Protein AF-A0A2D4YA51-F1 (afdb_monomer)

pLDDT: mean 89.47, std 11.11, range [39.97, 98.56]

Structure (mmCIF, N/CA/C/O backbone):
data_AF-A0A2D4YA51-F1
#
_entry.id   AF-A0A2D4YA51-F1
#
loop_
_atom_site.group_PDB
_atom_site.id
_atom_site.type_symbol
_atom_site.label_atom_id
_atom_site.label_alt_id
_atom_site.label_comp_id
_atom_site.label_asym_id
_atom_site.label_entity_id
_atom_site.label_seq_id
_atom_site.pdbx_PDB_ins_code
_atom_site.Cartn_x
_at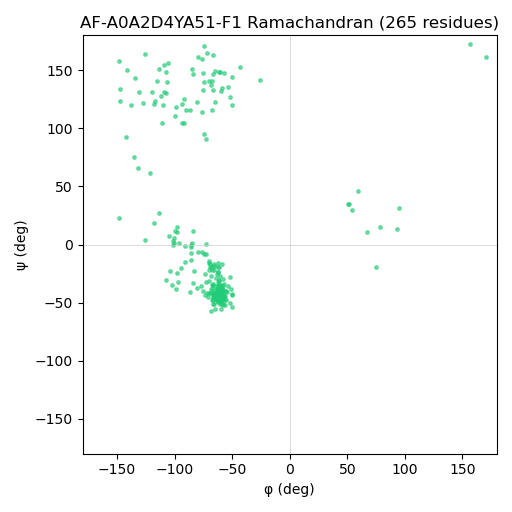om_site.Cartn_y
_atom_site.Cartn_z
_atom_site.occupancy
_atom_site.B_iso_or_equiv
_atom_site.auth_seq_id
_atom_site.auth_comp_id
_atom_site.auth_asym_id
_atom_site.auth_atom_id
_atom_site.pdbx_PDB_model_num
ATOM 1 N N . MET A 1 1 ? 8.569 11.008 25.645 1.00 63.53 1 MET A N 1
ATOM 2 C CA . MET A 1 1 ? 7.457 10.305 26.316 1.00 63.53 1 MET A CA 1
ATOM 3 C C . MET A 1 1 ? 7.995 9.525 27.507 1.00 63.53 1 MET A C 1
ATOM 5 O O . MET A 1 1 ? 8.871 8.679 27.330 1.00 63.53 1 MET A O 1
ATOM 9 N N . THR A 1 2 ? 7.510 9.837 28.703 1.00 83.62 2 THR A N 1
ATOM 10 C CA . THR A 1 2 ? 7.894 9.222 29.979 1.00 83.62 2 THR A CA 1
ATOM 11 C C . THR A 1 2 ? 7.357 7.789 30.103 1.00 83.62 2 THR A C 1
ATOM 13 O O . THR A 1 2 ? 6.469 7.367 29.356 1.00 83.62 2 THR A O 1
ATOM 16 N N . VAL A 1 3 ? 7.889 7.010 31.052 1.00 81.06 3 VAL A N 1
ATOM 17 C CA . VAL A 1 3 ? 7.384 5.655 31.358 1.00 81.06 3 VAL A CA 1
ATOM 18 C C . VAL A 1 3 ? 5.911 5.703 31.776 1.00 81.06 3 VAL A C 1
ATOM 20 O O . VAL A 1 3 ? 5.112 4.884 31.328 1.00 81.06 3 VAL A O 1
ATOM 23 N N . LEU A 1 4 ? 5.534 6.710 32.566 1.00 80.19 4 LEU A N 1
ATOM 24 C CA . LEU A 1 4 ? 4.166 6.897 33.041 1.00 80.19 4 LEU A CA 1
ATOM 25 C C . LEU A 1 4 ? 3.183 7.154 31.887 1.00 80.19 4 LEU A C 1
ATOM 27 O O . LEU A 1 4 ? 2.088 6.598 31.866 1.00 80.19 4 LEU A O 1
ATOM 31 N N . GLU A 1 5 ? 3.578 7.961 30.899 1.00 78.94 5 GLU A N 1
ATOM 32 C CA . GLU A 1 5 ? 2.772 8.224 29.698 1.00 78.94 5 GLU A CA 1
ATOM 33 C C . GLU A 1 5 ? 2.567 6.958 28.859 1.00 78.94 5 GLU A C 1
ATOM 35 O O . GLU A 1 5 ? 1.446 6.679 28.433 1.00 78.94 5 GLU A O 1
ATOM 40 N N . LYS A 1 6 ? 3.618 6.142 28.688 1.00 77.62 6 LYS A N 1
ATOM 41 C CA . LYS A 1 6 ? 3.520 4.845 27.997 1.00 77.62 6 LYS A CA 1
ATOM 42 C C . LYS A 1 6 ? 2.531 3.910 28.691 1.00 77.62 6 LYS A C 1
ATOM 44 O O . LYS A 1 6 ? 1.694 3.309 28.022 1.00 77.62 6 LYS A O 1
ATOM 49 N N . ILE A 1 7 ? 2.598 3.817 30.021 1.00 83.94 7 ILE A N 1
ATOM 50 C CA . ILE A 1 7 ? 1.678 2.989 30.813 1.00 83.94 7 ILE A CA 1
ATOM 51 C C . ILE A 1 7 ? 0.239 3.488 30.655 1.00 83.94 7 ILE A C 1
ATOM 53 O O . ILE A 1 7 ? -0.652 2.685 30.388 1.00 83.94 7 ILE A O 1
ATOM 57 N N . LYS A 1 8 ? 0.003 4.804 30.743 1.00 83.31 8 LYS A N 1
ATOM 58 C CA . LYS A 1 8 ? -1.336 5.390 30.557 1.00 83.31 8 LYS A CA 1
ATOM 59 C C . LYS A 1 8 ? -1.936 5.048 29.191 1.00 83.31 8 LYS A C 1
ATOM 61 O O . LYS A 1 8 ? -3.109 4.687 29.128 1.00 83.31 8 LYS A O 1
ATOM 66 N N . ILE A 1 9 ? -1.143 5.124 28.120 1.00 80.38 9 ILE A N 1
ATOM 67 C CA . ILE A 1 9 ? -1.584 4.768 26.762 1.00 80.38 9 ILE A CA 1
ATOM 68 C C . ILE A 1 9 ? -1.956 3.284 26.684 1.00 80.38 9 ILE A C 1
ATOM 70 O O . ILE A 1 9 ? -3.052 2.959 26.232 1.00 80.38 9 ILE A O 1
ATOM 74 N N . ILE A 1 10 ? -1.095 2.393 27.187 1.00 82.81 10 ILE A N 1
ATOM 75 C CA . ILE A 1 10 ? -1.360 0.945 27.193 1.00 82.81 10 ILE A CA 1
ATOM 76 C C . ILE A 1 10 ? -2.652 0.637 27.959 1.00 82.81 10 ILE A C 1
ATOM 78 O O . ILE A 1 10 ? -3.514 -0.074 27.448 1.00 82.81 10 ILE A O 1
ATOM 82 N N . VAL A 1 11 ? -2.828 1.209 29.154 1.00 83.88 11 VAL A N 1
ATOM 83 C CA . VAL A 1 11 ? -4.035 1.008 29.973 1.00 83.88 11 VAL A CA 1
ATOM 84 C C . VAL A 1 11 ? -5.288 1.527 29.260 1.00 83.88 11 VAL A C 1
ATOM 86 O O . VAL A 1 11 ? -6.308 0.837 29.249 1.00 83.88 11 VAL A O 1
ATOM 89 N N . LYS A 1 12 ? -5.224 2.707 28.624 1.00 83.00 12 LYS A N 1
ATOM 90 C CA . LYS A 1 12 ? -6.339 3.264 27.837 1.00 83.00 12 LYS A CA 1
ATOM 91 C C . LYS A 1 12 ? -6.760 2.304 26.722 1.00 83.00 12 LYS A C 1
ATOM 93 O O . LYS A 1 12 ? -7.950 2.032 26.577 1.00 83.00 12 LYS A O 1
ATOM 98 N N . THR A 1 13 ? -5.801 1.767 25.976 1.00 81.12 13 THR A N 1
ATOM 99 C CA . THR A 1 13 ? -6.067 0.865 24.847 1.00 81.12 13 THR A CA 1
ATOM 100 C C . THR A 1 13 ? -6.598 -0.486 25.300 1.00 81.12 13 THR A C 1
ATOM 102 O O . THR A 1 13 ? -7.583 -0.967 24.747 1.00 81.12 13 THR A O 1
ATOM 105 N N . LEU A 1 14 ? -6.044 -1.061 26.372 1.00 83.19 14 LEU A N 1
ATOM 106 C CA . LEU A 1 14 ? -6.586 -2.288 26.966 1.00 83.19 14 LEU A CA 1
ATOM 107 C C . LEU A 1 14 ? -8.034 -2.098 27.449 1.00 83.19 14 LEU A C 1
ATOM 109 O O . LEU A 1 14 ? -8.867 -2.980 27.247 1.00 83.19 14 LEU A O 1
ATOM 113 N N . LYS A 1 15 ? -8.369 -0.929 28.013 1.00 81.81 15 LYS A N 1
ATOM 114 C CA . LYS A 1 15 ? -9.746 -0.585 28.402 1.00 81.81 15 LYS A CA 1
ATOM 115 C C . LYS A 1 15 ? -10.675 -0.428 27.189 1.00 81.81 15 LYS A C 1
ATOM 117 O O . LYS A 1 15 ? -11.806 -0.910 27.223 1.00 81.81 15 LYS A O 1
ATOM 122 N N . ALA A 1 16 ? -10.217 0.224 26.118 1.00 79.94 16 ALA A N 1
ATOM 123 C CA . ALA A 1 16 ? -10.983 0.351 24.874 1.00 79.94 16 ALA A CA 1
ATOM 124 C C . ALA A 1 16 ? -11.272 -1.026 24.254 1.00 79.94 16 ALA A C 1
ATOM 126 O O . ALA A 1 16 ? -12.401 -1.304 23.851 1.00 79.94 16 ALA A O 1
ATOM 127 N N . ARG A 1 17 ? -10.281 -1.924 24.282 1.00 78.56 17 ARG A N 1
ATOM 128 C CA . ARG A 1 17 ? -10.422 -3.311 23.834 1.00 78.56 17 ARG A CA 1
ATOM 129 C C . ARG A 1 17 ? -11.446 -4.082 24.661 1.00 78.56 17 ARG A C 1
ATOM 131 O O . ARG A 1 17 ? -12.323 -4.713 24.091 1.00 78.56 17 ARG A O 1
ATOM 138 N N . ALA A 1 18 ? -11.382 -3.983 25.989 1.00 76.56 18 ALA A N 1
ATOM 139 C CA . ALA A 1 18 ? -12.337 -4.643 26.883 1.00 76.56 18 ALA A CA 1
ATOM 140 C C . ALA A 1 18 ? -13.788 -4.157 26.699 1.00 76.56 18 ALA A C 1
ATOM 142 O O . ALA A 1 18 ? -14.721 -4.838 27.108 1.00 76.56 18 ALA A O 1
ATOM 143 N N . THR A 1 19 ? -13.981 -2.983 26.093 1.00 78.12 19 THR A N 1
ATOM 144 C CA . THR A 1 19 ? -15.301 -2.395 25.830 1.00 78.12 19 THR A CA 1
ATOM 145 C C . THR A 1 19 ? -15.727 -2.497 24.362 1.00 78.12 19 THR A C 1
ATOM 147 O O . THR A 1 19 ? -16.749 -1.917 24.007 1.00 78.12 19 THR A O 1
ATOM 150 N N . ASN A 1 20 ? -14.973 -3.220 23.517 1.00 72.50 20 ASN A N 1
ATOM 151 C CA . ASN A 1 20 ? -15.187 -3.340 22.066 1.00 72.50 20 ASN A CA 1
ATOM 152 C C . ASN A 1 20 ? -15.335 -1.984 21.346 1.00 72.50 20 ASN A C 1
ATOM 154 O O . ASN A 1 20 ? -16.092 -1.855 20.391 1.00 72.50 20 ASN A O 1
ATOM 158 N N . LYS A 1 21 ? -14.611 -0.955 21.808 1.00 74.12 21 LYS A N 1
ATOM 159 C CA . LYS A 1 21 ? -14.662 0.409 21.245 1.00 74.12 21 LYS A CA 1
ATOM 160 C C . LYS A 1 21 ? -13.515 0.731 20.287 1.00 74.12 21 LYS A C 1
ATOM 162 O O . LYS A 1 21 ? -13.291 1.898 19.987 1.00 74.12 21 LYS A O 1
ATOM 167 N N . ILE A 1 22 ? -12.746 -0.268 19.866 1.00 76.69 22 ILE A N 1
ATOM 168 C CA . ILE A 1 22 ? -11.622 -0.054 18.954 1.00 76.69 22 ILE A CA 1
ATOM 169 C C . ILE A 1 22 ? -12.139 -0.190 17.528 1.00 76.69 22 ILE A C 1
ATOM 171 O O . ILE A 1 22 ? -12.572 -1.269 17.134 1.00 76.69 22 ILE A O 1
ATOM 175 N N . GLU A 1 23 ? -12.090 0.904 16.772 1.00 84.50 23 GLU A N 1
ATOM 176 C CA . GLU A 1 23 ? -12.356 0.866 15.335 1.00 84.50 23 GLU A CA 1
ATOM 177 C C . GLU A 1 23 ? -11.333 -0.025 14.623 1.00 84.50 23 GLU A C 1
ATOM 179 O O . GLU A 1 23 ? -10.179 -0.135 15.040 1.00 84.50 23 GLU A O 1
ATOM 184 N N . ALA A 1 24 ? -11.745 -0.678 13.542 1.00 89.06 24 ALA A N 1
ATOM 185 C CA . ALA A 1 24 ? -10.832 -1.503 12.769 1.00 89.06 24 ALA A CA 1
ATOM 186 C C . ALA A 1 24 ? -9.812 -0.631 12.009 1.00 89.06 24 ALA A C 1
ATOM 188 O O . ALA A 1 24 ? -10.182 0.421 11.482 1.00 89.06 24 ALA A O 1
ATOM 189 N N . PRO A 1 25 ? -8.533 -1.048 11.914 1.00 94.00 25 PRO A N 1
ATOM 190 C CA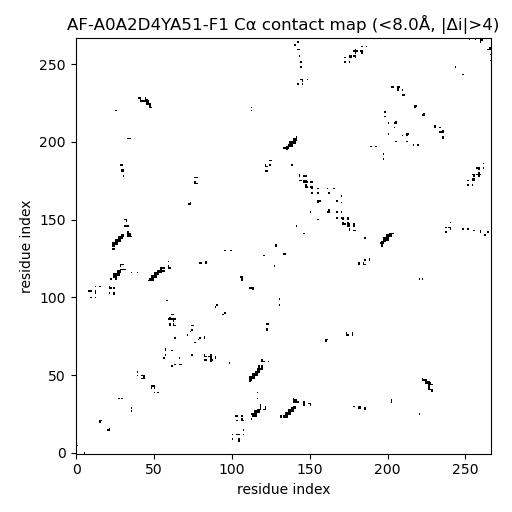 . PRO A 1 25 ? -7.557 -0.320 11.116 1.00 94.00 25 PRO A CA 1
ATOM 191 C C . PRO A 1 25 ? -7.921 -0.369 9.631 1.00 94.00 25 PRO A C 1
ATOM 193 O O . PRO A 1 25 ? -8.449 -1.365 9.129 1.00 94.00 25 PRO A O 1
ATOM 196 N N . ILE A 1 26 ? -7.559 0.693 8.919 1.00 97.31 26 ILE A N 1
ATOM 197 C CA . ILE A 1 26 ? -7.634 0.741 7.462 1.00 97.31 26 ILE A CA 1
ATOM 198 C C . ILE A 1 26 ? -6.214 0.709 6.906 1.00 97.31 26 ILE A C 1
ATOM 200 O O . ILE A 1 26 ? -5.350 1.470 7.345 1.00 97.31 26 ILE A O 1
ATOM 204 N N . PHE A 1 27 ? -5.965 -0.154 5.928 1.00 97.19 27 PHE A N 1
ATOM 205 C CA . PHE A 1 27 ? -4.669 -0.266 5.271 1.00 97.19 27 PHE A CA 1
ATOM 206 C C . PHE A 1 27 ? -4.758 0.212 3.824 1.00 97.19 27 PHE A C 1
ATOM 208 O O . PHE A 1 27 ? -5.593 -0.272 3.061 1.00 97.19 27 PHE A O 1
ATOM 215 N N . ILE A 1 28 ? -3.872 1.127 3.426 1.00 96.69 28 ILE A N 1
ATOM 216 C CA . ILE A 1 28 ? -3.624 1.397 2.005 1.00 96.69 28 ILE A CA 1
ATOM 217 C C . ILE A 1 28 ? -2.553 0.412 1.538 1.00 96.69 28 ILE A C 1
ATOM 219 O O . ILE A 1 28 ? -1.413 0.453 2.012 1.00 96.69 28 ILE A O 1
ATOM 223 N N . ILE A 1 29 ? -2.939 -0.460 0.610 1.00 95.81 29 ILE A N 1
ATOM 224 C CA . ILE A 1 29 ? -2.100 -1.497 0.009 1.00 95.81 29 ILE A CA 1
ATOM 225 C C . ILE A 1 29 ? -1.874 -1.196 -1.471 1.00 95.81 29 ILE A C 1
ATOM 227 O O . ILE A 1 29 ? -2.702 -0.576 -2.137 1.00 95.81 29 ILE A O 1
ATOM 231 N N . GLY A 1 30 ? -0.734 -1.634 -1.987 1.00 92.31 30 GLY A N 1
ATOM 232 C CA . GLY A 1 30 ? -0.303 -1.354 -3.348 1.00 92.31 30 GLY A CA 1
ATOM 233 C C . GLY A 1 30 ? 1.208 -1.470 -3.455 1.00 92.31 30 GLY A C 1
ATOM 234 O O . GLY A 1 30 ? 1.915 -1.621 -2.457 1.00 92.31 30 GLY A O 1
ATOM 235 N N . THR A 1 31 ? 1.725 -1.383 -4.674 1.00 89.12 31 THR A N 1
ATOM 236 C CA . THR A 1 31 ? 3.171 -1.451 -4.893 1.00 89.12 31 THR A CA 1
ATOM 237 C C . THR A 1 31 ? 3.851 -0.139 -4.510 1.00 89.12 31 THR A C 1
ATOM 239 O O . THR A 1 31 ? 3.245 0.937 -4.535 1.00 89.12 31 THR A O 1
ATOM 242 N N . GLY A 1 32 ? 5.162 -0.185 -4.268 1.00 84.94 32 GLY A N 1
ATOM 243 C CA . GLY A 1 32 ? 5.979 1.023 -4.345 1.00 84.94 32 GLY A CA 1
ATOM 244 C C . GLY A 1 32 ? 5.726 1.761 -5.670 1.00 84.94 32 GLY A C 1
ATOM 245 O O . GLY A 1 32 ? 5.498 1.142 -6.710 1.00 84.94 32 GLY A O 1
ATOM 246 N N . ARG A 1 33 ? 5.751 3.098 -5.633 1.00 88.88 33 ARG A N 1
ATOM 247 C CA . ARG A 1 33 ? 5.600 3.987 -6.806 1.00 88.88 33 ARG A CA 1
ATOM 248 C C . ARG A 1 33 ? 4.219 3.992 -7.499 1.00 88.88 33 ARG A C 1
ATOM 250 O O . ARG A 1 33 ? 4.088 4.640 -8.539 1.00 88.88 33 ARG A O 1
ATOM 257 N N . CYS A 1 34 ? 3.181 3.386 -6.919 1.00 91.31 34 CYS A N 1
ATOM 258 C CA . CYS A 1 34 ? 1.813 3.405 -7.467 1.00 91.31 34 CYS A CA 1
ATOM 259 C C . CYS A 1 34 ? 1.076 4.757 -7.340 1.00 91.31 34 CYS A C 1
ATOM 261 O O . CYS A 1 34 ? -0.060 4.869 -7.774 1.00 91.31 34 CYS A O 1
ATOM 263 N N . GLY A 1 35 ? 1.704 5.796 -6.777 1.00 89.50 35 GLY A N 1
ATOM 264 C CA . GLY A 1 35 ? 1.052 7.092 -6.532 1.00 89.50 35 GLY A CA 1
ATOM 265 C C . GLY A 1 35 ? 0.445 7.233 -5.135 1.00 89.50 35 GLY A C 1
ATOM 266 O O . GLY A 1 35 ? -0.283 8.186 -4.881 1.00 89.50 35 GLY A O 1
ATOM 267 N N . SER A 1 36 ? 0.785 6.327 -4.215 1.00 90.00 36 SER A N 1
ATOM 268 C CA . SER A 1 36 ? 0.334 6.360 -2.819 1.00 90.00 36 SER A CA 1
ATOM 269 C C . SER A 1 36 ? 0.618 7.672 -2.102 1.00 90.00 36 SER A C 1
ATOM 271 O O . SER A 1 36 ? -0.194 8.091 -1.292 1.00 90.00 36 SER A O 1
ATOM 273 N N . ASP A 1 37 ? 1.745 8.320 -2.401 1.00 91.50 37 ASP A N 1
ATOM 274 C CA . ASP A 1 37 ? 2.139 9.561 -1.725 1.00 91.50 37 ASP A CA 1
ATOM 275 C C . ASP A 1 37 ? 1.143 10.682 -2.046 1.00 91.50 37 ASP A C 1
ATOM 277 O O . ASP A 1 37 ? 0.678 11.357 -1.142 1.00 91.50 37 ASP A O 1
ATOM 281 N N . LEU A 1 38 ? 0.707 10.785 -3.309 1.00 94.38 38 LEU A N 1
ATOM 282 C CA . LEU A 1 38 ? -0.322 11.741 -3.720 1.00 94.38 38 LEU A CA 1
ATOM 283 C C . LEU A 1 38 ? -1.654 11.484 -3.002 1.00 94.38 38 LEU A C 1
ATOM 285 O O . LEU A 1 38 ? -2.293 12.417 -2.527 1.00 94.38 38 LEU A O 1
ATOM 289 N N . MET A 1 39 ? -2.086 10.222 -2.931 1.00 94.38 39 MET A N 1
ATOM 290 C CA . MET A 1 39 ? -3.324 9.863 -2.236 1.00 94.38 39 MET A CA 1
ATOM 291 C C . MET A 1 39 ? -3.242 10.192 -0.741 1.00 94.38 39 MET A C 1
ATOM 293 O O . MET A 1 39 ? -4.191 10.736 -0.180 1.00 94.38 39 MET A O 1
ATOM 297 N N . VAL A 1 40 ? -2.108 9.884 -0.108 1.00 93.62 40 VAL A N 1
ATOM 298 C CA . VAL A 1 40 ? -1.846 10.222 1.294 1.00 93.62 40 VAL A CA 1
ATOM 299 C C . VAL A 1 40 ? -1.867 11.736 1.491 1.00 93.62 40 VAL A C 1
ATOM 301 O O . VAL A 1 40 ? -2.580 12.191 2.378 1.00 93.62 40 VAL A O 1
ATOM 304 N N . ASP A 1 41 ? -1.190 12.513 0.642 1.00 95.19 41 ASP A N 1
ATOM 305 C CA . ASP A 1 41 ? -1.175 13.979 0.720 1.00 95.19 41 ASP A CA 1
ATOM 306 C C . ASP A 1 41 ? -2.592 14.566 0.627 1.00 95.19 41 ASP A C 1
ATOM 308 O O . ASP A 1 41 ? -2.929 15.494 1.359 1.00 95.19 41 ASP A O 1
ATOM 312 N N . VAL A 1 42 ? -3.456 14.008 -0.231 1.00 96.88 42 VAL A N 1
ATOM 313 C CA . VAL A 1 42 ? -4.863 14.426 -0.335 1.00 96.88 42 VAL A CA 1
ATOM 314 C C . VAL A 1 42 ? -5.635 14.083 0.940 1.00 96.88 42 VAL A C 1
ATOM 316 O O . VAL A 1 42 ? -6.306 14.950 1.505 1.00 96.88 42 VAL A O 1
ATOM 319 N N . LEU A 1 43 ? -5.557 12.835 1.407 1.00 96.75 43 LEU A N 1
ATOM 320 C CA . LEU A 1 43 ? -6.325 12.359 2.560 1.00 96.75 43 LEU A CA 1
ATOM 321 C C . LEU A 1 43 ? -5.849 12.966 3.892 1.00 96.75 43 LEU A C 1
ATOM 323 O O . LEU A 1 43 ? -6.673 13.191 4.774 1.00 96.75 43 LEU A O 1
ATOM 327 N N . GLU A 1 44 ? -4.559 13.286 4.040 1.00 95.69 44 GLU A N 1
ATOM 328 C CA . GLU A 1 44 ? -3.999 13.943 5.235 1.00 95.69 44 GLU A CA 1
ATOM 329 C C . GLU A 1 44 ? -4.593 15.340 5.472 1.00 95.69 44 GLU A C 1
ATOM 331 O O . GLU A 1 44 ? -4.626 15.811 6.609 1.00 95.69 44 GLU A O 1
ATOM 336 N N . THR A 1 45 ? -5.116 15.996 4.430 1.00 97.06 45 THR A N 1
ATOM 337 C CA . THR A 1 45 ? -5.812 17.286 4.580 1.00 97.06 45 THR A CA 1
ATOM 338 C C . THR A 1 45 ? -7.216 17.163 5.181 1.00 97.06 45 THR A C 1
ATOM 340 O O . THR A 1 45 ? -7.841 18.176 5.500 1.00 97.06 45 THR A O 1
ATOM 343 N N . ASN A 1 46 ? -7.732 15.941 5.346 1.00 97.38 46 ASN A N 1
ATOM 344 C CA . ASN A 1 46 ? -9.028 15.700 5.960 1.00 97.38 46 ASN A CA 1
ATOM 345 C C . ASN A 1 46 ? -8.933 15.753 7.497 1.00 97.38 46 ASN A C 1
ATOM 347 O O . ASN A 1 46 ? -8.211 14.954 8.100 1.00 97.38 46 ASN A O 1
ATOM 351 N N . PRO A 1 47 ? -9.701 16.616 8.187 1.00 96.38 47 PRO A N 1
ATOM 352 C CA . PRO A 1 47 ? -9.616 16.725 9.641 1.00 96.38 47 PRO A CA 1
ATOM 353 C C . PRO A 1 47 ? -10.078 15.459 10.384 1.00 96.38 47 PRO A C 1
ATOM 355 O O . PRO A 1 47 ? -9.656 15.267 11.527 1.00 96.38 47 PRO A O 1
ATOM 358 N N . GLY A 1 48 ? -10.890 14.599 9.758 1.00 95.69 48 GLY A N 1
ATOM 359 C CA . GLY A 1 48 ? -11.392 13.337 10.315 1.00 95.69 48 GLY A CA 1
ATOM 360 C C . GLY A 1 48 ? -10.465 12.131 10.131 1.00 95.69 48 GLY A C 1
ATOM 361 O O . GLY A 1 48 ? -10.789 11.050 10.619 1.00 95.69 48 GLY A O 1
ATOM 362 N N . ILE A 1 49 ? -9.318 12.299 9.461 1.00 95.88 49 ILE A N 1
ATOM 363 C CA . ILE A 1 49 ? -8.382 11.212 9.156 1.00 95.88 49 ILE A CA 1
ATOM 364 C C . ILE A 1 49 ? -7.044 11.440 9.871 1.00 95.88 49 ILE A C 1
ATOM 366 O O . ILE A 1 49 ? -6.537 12.559 9.978 1.00 95.88 49 ILE A O 1
ATOM 370 N N . GLN A 1 50 ? -6.462 10.354 10.372 1.00 94.88 50 GLN A N 1
ATOM 371 C CA . GLN A 1 50 ? -5.059 10.272 10.763 1.00 94.88 50 GLN A CA 1
ATOM 372 C C . GLN A 1 50 ? -4.378 9.220 9.891 1.00 94.88 50 GLN A C 1
ATOM 374 O O . GLN A 1 50 ? -4.740 8.046 9.952 1.00 94.88 50 GLN A O 1
ATOM 379 N N . ILE A 1 51 ? -3.349 9.619 9.144 1.00 94.25 51 ILE A N 1
ATOM 380 C CA . ILE A 1 51 ? -2.547 8.688 8.346 1.00 94.25 51 ILE A CA 1
ATOM 381 C C . ILE A 1 51 ? -1.177 8.499 8.990 1.00 94.25 51 ILE A C 1
ATOM 383 O O . ILE A 1 51 ? -0.495 9.465 9.323 1.00 94.25 51 ILE A O 1
ATOM 387 N N . ASP A 1 52 ? -0.763 7.246 9.168 1.00 91.38 52 ASP A N 1
ATOM 388 C CA . ASP A 1 52 ? 0.643 6.915 9.384 1.00 91.38 52 ASP A CA 1
ATOM 389 C C . ASP A 1 52 ? 1.257 6.583 8.021 1.00 91.38 52 ASP A C 1
ATOM 391 O O . ASP A 1 52 ? 0.966 5.549 7.417 1.00 91.38 52 ASP A O 1
ATOM 395 N N . LYS A 1 53 ? 2.045 7.530 7.504 1.00 82.88 53 LYS A N 1
ATOM 396 C CA . LYS A 1 53 ? 2.710 7.426 6.199 1.00 82.88 53 LYS A CA 1
ATOM 397 C C . LYS A 1 53 ? 4.106 6.821 6.259 1.00 82.88 53 LYS A C 1
ATOM 399 O O . LYS A 1 53 ? 4.760 6.690 5.226 1.00 82.88 53 LYS A O 1
ATOM 404 N N . ASN A 1 54 ? 4.583 6.483 7.456 1.00 81.81 54 ASN A N 1
ATOM 405 C CA . ASN A 1 54 ? 5.842 5.767 7.574 1.00 81.81 54 ASN A CA 1
ATOM 406 C C . ASN A 1 54 ? 5.644 4.368 6.989 1.00 81.81 54 ASN A C 1
ATOM 408 O O . ASN A 1 54 ? 4.616 3.736 7.212 1.00 81.81 54 ASN A O 1
ATOM 412 N N . GLU A 1 55 ? 6.637 3.853 6.271 1.00 77.69 55 GLU A N 1
ATOM 413 C CA . GLU A 1 55 ? 6.513 2.522 5.666 1.00 77.69 55 GLU A CA 1
ATOM 414 C C . GLU A 1 55 ? 6.525 1.404 6.723 1.00 77.69 55 GLU A C 1
ATOM 416 O O . GLU A 1 55 ? 6.112 0.289 6.426 1.00 77.69 55 GLU A O 1
ATOM 421 N N . GLN A 1 56 ? 6.929 1.703 7.967 1.00 85.75 56 GLN A N 1
ATOM 422 C CA . GLN A 1 56 ? 6.895 0.801 9.129 1.00 85.75 56 GLN A CA 1
ATOM 423 C C . GLN A 1 56 ? 7.529 -0.580 8.860 1.00 85.75 56 GLN A C 1
ATOM 425 O O . GLN A 1 56 ? 7.071 -1.603 9.376 1.00 85.75 56 GLN A O 1
ATOM 430 N N . TYR A 1 57 ? 8.592 -0.641 8.049 1.00 83.44 57 TYR A N 1
ATOM 431 C CA . TYR A 1 57 ? 9.299 -1.899 7.776 1.00 83.44 57 TYR A CA 1
ATOM 432 C C . TYR A 1 57 ? 9.806 -2.571 9.054 1.00 83.44 57 TYR A C 1
ATOM 434 O O . TYR A 1 57 ? 9.768 -3.789 9.157 1.00 83.44 57 TYR A O 1
ATOM 442 N N . ASP A 1 58 ? 10.216 -1.800 10.061 1.00 82.19 58 ASP A N 1
ATOM 443 C CA . ASP A 1 58 ? 10.676 -2.318 11.351 1.00 82.19 58 ASP A CA 1
ATOM 444 C C . ASP A 1 58 ? 9.557 -2.978 12.178 1.00 82.19 58 ASP A C 1
ATOM 446 O O . ASP A 1 58 ? 9.835 -3.805 13.052 1.00 82.19 58 ASP A O 1
ATOM 450 N N . TRP A 1 59 ? 8.291 -2.641 11.908 1.00 89.50 59 TRP A N 1
ATOM 451 C CA . TRP A 1 59 ? 7.130 -3.256 12.559 1.00 89.50 59 TRP A CA 1
ATOM 452 C C . TRP A 1 59 ? 6.699 -4.556 11.898 1.00 89.50 59 TRP A C 1
ATOM 454 O O . TRP A 1 59 ? 6.151 -5.425 12.570 1.00 89.50 59 TRP A O 1
ATOM 464 N N . PHE A 1 60 ? 6.868 -4.663 10.582 1.00 90.50 60 PHE A N 1
ATOM 465 C CA . PHE A 1 60 ? 6.312 -5.778 9.821 1.00 90.50 60 PHE A CA 1
ATOM 466 C C . PHE A 1 60 ? 7.369 -6.769 9.355 1.00 90.50 60 PHE A C 1
ATOM 468 O O . PHE A 1 60 ? 7.093 -7.965 9.279 1.00 90.50 60 PHE A O 1
ATOM 475 N N . LEU A 1 61 ? 8.589 -6.298 9.108 1.00 88.31 61 LEU A N 1
ATOM 476 C CA . LEU A 1 61 ? 9.683 -7.083 8.558 1.00 88.31 61 LEU A CA 1
ATOM 477 C C . LEU A 1 61 ? 10.913 -7.102 9.488 1.00 88.31 61 LEU A C 1
ATOM 479 O O . LEU A 1 61 ? 11.992 -6.662 9.093 1.00 88.31 61 LEU A O 1
ATOM 483 N N . PRO A 1 62 ? 10.808 -7.630 10.727 1.00 86.44 62 PRO A N 1
ATOM 484 C CA . PRO A 1 62 ? 11.934 -7.702 11.665 1.00 86.44 62 PRO A CA 1
ATOM 485 C C . PRO A 1 62 ? 13.108 -8.573 11.183 1.00 86.44 62 PRO A C 1
ATOM 487 O O . PRO A 1 62 ? 14.202 -8.454 11.728 1.00 86.44 62 PRO A O 1
ATOM 490 N N . ALA A 1 63 ? 12.919 -9.425 10.166 1.00 83.69 63 ALA A N 1
ATOM 491 C CA . ALA A 1 63 ? 14.020 -10.171 9.553 1.00 83.69 63 ALA A CA 1
ATOM 492 C C . ALA A 1 63 ? 14.897 -9.323 8.618 1.00 83.69 63 ALA A C 1
ATOM 494 O O . ALA A 1 63 ? 15.927 -9.810 8.150 1.00 83.69 63 ALA A O 1
ATOM 495 N N . LEU A 1 64 ? 14.521 -8.068 8.352 1.00 74.44 64 LEU A N 1
ATOM 496 C CA . LEU A 1 64 ? 15.398 -7.129 7.666 1.00 74.44 64 LEU A CA 1
ATOM 497 C C . LEU A 1 64 ? 16.593 -6.790 8.559 1.00 74.44 64 LEU A C 1
ATOM 499 O O . LEU A 1 64 ? 16.456 -6.208 9.637 1.00 74.44 64 LEU A O 1
ATOM 503 N N . PHE A 1 65 ? 17.784 -7.171 8.099 1.00 58.09 65 PHE A N 1
ATOM 504 C CA . PHE A 1 65 ? 19.039 -6.807 8.747 1.00 58.09 65 PHE A CA 1
ATOM 505 C C . PHE A 1 65 ? 19.191 -5.278 8.796 1.00 58.09 65 PHE A C 1
ATOM 507 O O . PHE A 1 65 ? 19.040 -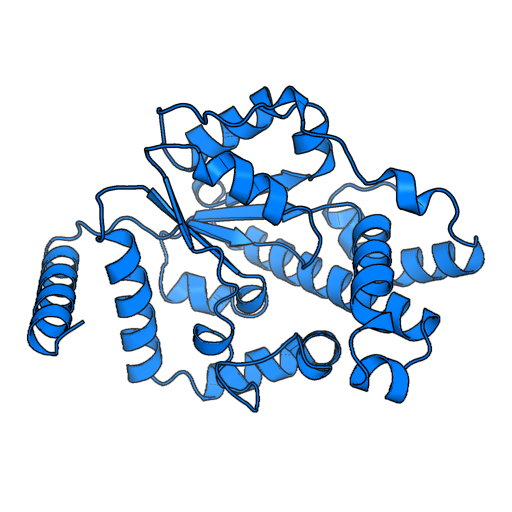4.607 7.781 1.00 58.09 65 PHE A O 1
ATOM 514 N N . GLY A 1 66 ? 19.544 -4.731 9.967 1.00 53.94 66 GLY A N 1
ATOM 515 C CA . GLY A 1 66 ? 19.891 -3.308 10.116 1.00 53.94 66 GLY A CA 1
ATOM 516 C C . GLY A 1 66 ? 18.754 -2.381 10.555 1.00 53.94 66 GLY A C 1
ATOM 517 O O . GLY A 1 66 ? 18.748 -1.220 10.167 1.00 53.94 66 GLY A O 1
ATOM 518 N N . GLY A 1 67 ? 17.811 -2.889 11.358 1.00 39.97 67 GLY A N 1
ATOM 519 C CA . GLY A 1 67 ? 16.654 -2.172 11.901 1.00 39.97 67 GLY A CA 1
ATOM 520 C C . GLY A 1 67 ? 16.768 -0.645 12.069 1.00 39.97 67 GLY A C 1
ATOM 521 O O . GLY A 1 67 ? 17.759 -0.108 12.552 1.00 39.97 67 GLY A O 1
ATOM 522 N N . LYS A 1 68 ? 15.645 0.019 11.772 1.00 42.22 68 LYS A N 1
ATOM 523 C CA . LYS A 1 68 ? 15.288 1.426 12.048 1.00 42.22 68 LYS A CA 1
ATOM 524 C C . LYS A 1 68 ? 15.930 2.532 11.210 1.00 42.22 68 LYS A C 1
ATOM 526 O O . LYS A 1 68 ? 15.320 3.593 11.131 1.00 42.22 68 LYS A O 1
ATOM 531 N N . GLU A 1 69 ? 17.051 2.314 10.532 1.00 43.62 69 GLU A N 1
ATOM 532 C CA . GLU A 1 69 ? 17.665 3.354 9.693 1.00 43.62 69 GLU A CA 1
ATOM 533 C C . GLU A 1 69 ? 18.265 2.762 8.411 1.00 43.62 69 GLU A C 1
ATOM 535 O O . GLU A 1 69 ? 19.426 2.366 8.440 1.00 43.62 69 GLU A O 1
ATOM 540 N N . ARG A 1 70 ? 17.512 2.705 7.291 1.00 47.78 70 ARG A N 1
ATOM 541 C CA . ARG A 1 70 ? 18.015 2.891 5.900 1.00 47.78 70 ARG A CA 1
ATOM 542 C C . ARG A 1 70 ? 17.008 2.544 4.793 1.00 47.78 70 ARG A C 1
ATOM 544 O O . ARG A 1 70 ? 16.018 1.859 5.020 1.00 47.78 70 ARG A O 1
ATOM 551 N N . SER A 1 71 ? 17.330 3.085 3.607 1.00 47.31 71 SER A N 1
ATOM 552 C CA . SER A 1 71 ? 16.756 2.863 2.271 1.00 47.31 71 SER A CA 1
ATOM 553 C C . SER A 1 71 ? 16.479 1.395 1.942 1.00 47.31 71 SER A C 1
ATOM 555 O O . SER A 1 71 ? 17.224 0.542 2.430 1.00 47.31 71 SER A O 1
ATOM 557 N N . PRO A 1 72 ? 15.494 1.112 1.060 1.00 48.16 72 PRO A N 1
ATOM 558 C CA . PRO A 1 72 ? 15.170 -0.246 0.643 1.00 48.16 72 PRO A CA 1
ATOM 559 C C . PRO A 1 72 ? 16.441 -0.971 0.198 1.00 48.16 72 PRO A C 1
ATOM 561 O O . PRO A 1 72 ? 17.170 -0.496 -0.679 1.00 48.16 72 PRO A O 1
ATOM 564 N N . MET A 1 73 ? 16.749 -2.075 0.872 1.00 54.06 73 MET A N 1
ATOM 565 C CA . MET A 1 73 ? 17.900 -2.901 0.541 1.00 54.06 73 MET A CA 1
ATOM 566 C C . MET A 1 73 ? 17.551 -3.792 -0.649 1.00 54.06 73 MET A C 1
ATOM 568 O O . MET A 1 73 ? 16.391 -4.071 -0.936 1.00 54.06 73 MET A O 1
ATOM 572 N N . LEU A 1 74 ? 18.574 -4.315 -1.322 1.00 52.97 74 LEU A N 1
ATOM 573 C CA . LEU A 1 74 ? 18.421 -5.305 -2.392 1.00 52.97 74 LEU A CA 1
ATOM 574 C C . LEU A 1 74 ? 17.561 -6.514 -1.997 1.00 52.97 74 LEU A C 1
ATOM 576 O O . LEU A 1 74 ? 16.860 -7.081 -2.836 1.00 52.97 74 LEU A O 1
ATOM 580 N N . SER A 1 75 ? 17.535 -6.849 -0.707 1.00 54.94 75 SER A N 1
ATOM 581 C CA . SER A 1 75 ? 16.638 -7.854 -0.137 1.00 54.94 75 SER A CA 1
ATOM 582 C C . SER A 1 75 ? 15.151 -7.565 -0.355 1.00 54.94 75 SER A C 1
ATOM 584 O O . SER A 1 75 ? 14.374 -8.510 -0.465 1.00 54.94 75 SER A O 1
ATOM 586 N N . ASP A 1 76 ? 14.750 -6.298 -0.445 1.00 58.97 76 ASP A N 1
ATOM 587 C CA . ASP A 1 76 ? 13.345 -5.869 -0.443 1.00 58.97 76 ASP A CA 1
ATOM 588 C C . ASP A 1 76 ? 12.714 -5.967 -1.829 1.00 58.97 76 ASP A C 1
ATOM 590 O O . ASP A 1 76 ? 11.500 -6.086 -1.950 1.00 58.97 76 ASP A O 1
ATOM 594 N N . LEU A 1 77 ? 13.538 -5.950 -2.879 1.00 63.16 77 LEU A N 1
ATOM 595 C CA . LEU A 1 77 ? 13.087 -6.122 -4.257 1.00 63.16 77 LEU A CA 1
ATOM 596 C C . LEU A 1 77 ? 13.253 -7.568 -4.739 1.00 63.16 77 LEU A C 1
ATOM 598 O O . LEU A 1 77 ? 12.453 -8.045 -5.535 1.00 63.16 77 LEU A O 1
ATOM 602 N N . ILE A 1 78 ? 14.280 -8.271 -4.252 1.00 67.12 78 ILE A N 1
ATOM 603 C CA . ILE A 1 78 ? 14.666 -9.589 -4.784 1.00 67.12 78 ILE A CA 1
ATOM 604 C C . ILE A 1 78 ? 14.195 -10.733 -3.897 1.00 67.12 78 ILE A C 1
ATOM 606 O O . ILE A 1 78 ? 13.801 -11.782 -4.395 1.00 67.12 78 ILE A O 1
ATOM 610 N N . ASN A 1 79 ? 14.192 -10.526 -2.582 1.00 78.00 79 ASN A N 1
ATOM 611 C CA . ASN A 1 79 ? 13.894 -11.567 -1.607 1.00 78.00 79 ASN A CA 1
ATOM 612 C C . ASN A 1 79 ? 12.644 -11.252 -0.783 1.00 78.00 79 ASN A C 1
ATOM 614 O O . ASN A 1 79 ? 12.449 -11.874 0.251 1.00 78.00 79 ASN A O 1
ATOM 618 N N . TYR A 1 80 ? 11.765 -10.345 -1.219 1.00 83.94 80 TYR A N 1
ATOM 619 C CA . TYR A 1 80 ? 10.601 -9.896 -0.441 1.00 83.94 80 TYR A CA 1
ATOM 620 C C . TYR A 1 80 ? 9.737 -11.045 0.114 1.00 83.94 80 TYR A C 1
ATOM 622 O O . TYR A 1 80 ? 9.318 -10.980 1.269 1.00 83.94 80 TYR A O 1
ATOM 630 N N . ARG A 1 81 ? 9.528 -12.139 -0.641 1.00 88.56 81 ARG A N 1
ATOM 631 C CA . ARG A 1 81 ? 8.807 -13.331 -0.141 1.00 88.56 81 ARG A CA 1
ATOM 632 C C . ARG A 1 81 ? 9.576 -14.035 0.968 1.00 88.56 81 ARG A C 1
ATOM 634 O O . ARG A 1 81 ? 8.985 -14.431 1.970 1.00 88.56 81 ARG A O 1
ATOM 641 N N . LEU A 1 82 ? 10.885 -14.200 0.788 1.00 87.81 82 LEU A N 1
ATOM 642 C CA . LEU A 1 82 ? 11.756 -14.793 1.796 1.00 87.81 82 LEU A CA 1
ATOM 643 C C . LEU A 1 82 ? 11.814 -13.898 3.037 1.00 87.81 82 LEU A C 1
ATOM 645 O O . LEU A 1 82 ? 11.596 -14.388 4.134 1.00 87.81 82 LEU A O 1
ATOM 649 N N . THR A 1 83 ? 12.003 -12.591 2.875 1.00 86.81 83 THR A N 1
ATOM 650 C CA . THR A 1 83 ? 11.985 -11.605 3.959 1.00 86.81 83 THR A CA 1
ATOM 651 C C . THR A 1 83 ? 10.678 -11.656 4.741 1.00 86.81 83 THR A C 1
ATOM 653 O O . THR A 1 83 ? 10.712 -11.710 5.971 1.00 86.81 83 THR A O 1
ATOM 656 N N . ALA A 1 84 ? 9.527 -11.682 4.062 1.00 91.06 84 ALA A N 1
ATOM 657 C CA . ALA A 1 84 ? 8.226 -11.812 4.710 1.00 91.06 84 ALA A CA 1
ATOM 658 C C . ALA A 1 84 ? 8.122 -13.140 5.476 1.00 91.06 84 ALA A C 1
ATOM 660 O O . ALA A 1 84 ? 7.760 -13.153 6.652 1.00 91.06 84 ALA A O 1
ATOM 661 N N . LYS A 1 85 ? 8.535 -14.252 4.857 1.00 92.31 85 LYS A N 1
ATOM 662 C CA . LYS A 1 85 ? 8.560 -15.580 5.486 1.00 92.31 85 LYS A CA 1
ATOM 663 C C . LYS A 1 85 ? 9.450 -15.624 6.731 1.00 92.31 85 LYS A C 1
ATOM 665 O O . LYS A 1 85 ? 9.010 -16.111 7.768 1.00 92.31 85 LYS A O 1
ATOM 670 N N . GLU A 1 86 ? 10.681 -15.128 6.653 1.00 90.50 86 GLU A N 1
ATOM 671 C CA . GLU A 1 86 ? 11.605 -15.086 7.791 1.00 90.50 86 GLU A CA 1
ATOM 672 C C . GLU A 1 86 ? 11.108 -14.129 8.881 1.00 90.50 86 GLU A C 1
ATOM 674 O O . GLU A 1 86 ? 11.237 -14.422 10.067 1.00 90.50 86 GLU A O 1
ATOM 679 N N . SER A 1 87 ? 10.456 -13.030 8.498 1.00 91.62 87 SER A N 1
ATOM 680 C CA . SER A 1 87 ? 9.822 -12.100 9.436 1.00 91.62 87 SER A CA 1
ATOM 681 C C . SER A 1 87 ? 8.686 -12.760 10.209 1.00 91.62 87 SER A C 1
ATOM 683 O O . SER A 1 87 ? 8.640 -12.660 11.434 1.00 91.62 87 SER A O 1
ATOM 685 N N . LEU A 1 88 ? 7.826 -13.525 9.531 1.00 94.50 88 LEU A N 1
ATOM 686 C CA . LEU A 1 88 ? 6.741 -14.276 10.167 1.00 94.50 88 LEU A CA 1
ATOM 687 C C . LEU A 1 88 ? 7.244 -15.321 11.171 1.00 94.50 88 LEU A C 1
ATOM 689 O O . LEU A 1 88 ? 6.582 -15.547 12.184 1.00 94.50 88 LEU A O 1
ATOM 693 N N . LYS A 1 89 ? 8.425 -15.922 10.957 1.00 94.19 89 LYS A N 1
ATOM 694 C CA . LYS A 1 89 ? 9.046 -16.819 11.952 1.00 94.19 89 LYS A CA 1
ATOM 695 C C . LYS A 1 89 ? 9.417 -16.093 13.246 1.00 94.19 89 LYS A C 1
ATOM 697 O O . LYS A 1 89 ? 9.421 -16.706 14.309 1.00 94.19 89 LYS A O 1
ATOM 702 N N . GLN A 1 90 ? 9.718 -14.798 13.166 1.00 92.62 90 GLN A N 1
ATOM 703 C CA . GLN A 1 90 ? 10.037 -13.966 14.328 1.00 92.62 90 GLN A CA 1
ATOM 704 C C . GLN A 1 90 ? 8.791 -13.383 15.006 1.00 92.62 90 GLN A C 1
ATOM 706 O O . GLN A 1 90 ? 8.869 -12.894 16.137 1.00 92.62 90 GLN A O 1
ATOM 711 N N . TRP A 1 91 ? 7.626 -13.447 14.356 1.00 94.56 91 TRP A N 1
ATOM 712 C CA . TRP A 1 91 ? 6.368 -13.060 14.976 1.00 94.56 91 TRP A CA 1
ATOM 713 C C . TRP A 1 91 ? 5.989 -14.132 15.995 1.00 94.56 91 TRP A C 1
ATOM 715 O O . TRP A 1 91 ? 5.325 -15.113 15.687 1.00 94.56 91 TRP A O 1
ATOM 725 N N . THR A 1 92 ? 6.420 -13.968 17.239 1.00 95.50 92 THR A N 1
ATOM 726 C CA . THR A 1 92 ? 5.919 -14.761 18.368 1.00 95.50 92 THR A CA 1
ATOM 727 C C . THR A 1 92 ? 4.514 -14.290 18.765 1.00 95.50 92 THR A C 1
ATOM 729 O O . THR A 1 92 ? 4.043 -13.243 18.310 1.00 95.50 92 THR A O 1
ATOM 732 N N . ALA A 1 93 ? 3.824 -15.021 19.647 1.00 95.19 93 ALA A N 1
ATOM 733 C CA . ALA A 1 93 ? 2.556 -14.550 20.219 1.00 95.19 93 ALA A CA 1
ATOM 734 C C . ALA A 1 93 ? 2.711 -13.170 20.890 1.00 95.19 93 ALA A C 1
ATOM 736 O O . ALA A 1 93 ? 1.878 -12.283 20.705 1.00 95.19 93 ALA A O 1
ATOM 737 N N . TYR A 1 94 ? 3.829 -12.963 21.593 1.00 92.88 94 TYR A N 1
ATOM 738 C CA . TYR A 1 94 ? 4.176 -11.675 22.189 1.00 92.88 94 TYR A CA 1
ATOM 739 C C . TYR A 1 94 ? 4.388 -10.583 21.134 1.00 92.88 94 TYR A C 1
ATOM 741 O O . TYR A 1 94 ? 3.869 -9.479 21.290 1.00 92.88 94 TYR A O 1
ATOM 749 N N . TYR A 1 95 ? 5.105 -10.878 20.044 1.00 93.12 95 TYR A N 1
ATOM 750 C CA . TYR A 1 95 ? 5.325 -9.902 18.976 1.00 93.12 95 TYR A CA 1
ATOM 751 C C . TYR A 1 95 ? 4.010 -9.479 18.315 1.00 93.12 95 TYR A C 1
ATOM 753 O O . TYR A 1 95 ? 3.750 -8.284 18.198 1.00 93.12 95 TYR A O 1
ATOM 761 N N . ARG A 1 96 ? 3.138 -10.440 17.973 1.00 94.88 96 ARG A N 1
ATOM 762 C CA . ARG A 1 96 ? 1.796 -10.150 17.435 1.00 94.88 96 ARG A CA 1
ATOM 763 C C . ARG A 1 96 ? 0.983 -9.287 18.390 1.00 94.88 96 ARG A C 1
ATOM 765 O O . ARG A 1 96 ? 0.396 -8.296 17.969 1.00 94.88 96 ARG A O 1
ATOM 772 N N . PHE A 1 97 ? 0.977 -9.630 19.678 1.00 92.69 97 PHE A N 1
ATOM 773 C CA . PHE A 1 97 ? 0.289 -8.845 20.700 1.00 92.69 97 PHE A CA 1
ATOM 774 C C . PHE A 1 97 ? 0.830 -7.412 20.781 1.00 92.69 97 PHE A C 1
ATOM 776 O O . PHE A 1 97 ? 0.055 -6.458 20.792 1.00 92.69 97 PHE A O 1
ATOM 783 N N . LYS A 1 98 ? 2.156 -7.252 20.782 1.00 92.12 98 LYS A N 1
ATOM 784 C CA . LYS A 1 98 ? 2.820 -5.946 20.805 1.00 92.12 98 LYS A CA 1
ATOM 785 C C . LYS A 1 98 ? 2.495 -5.120 19.558 1.00 92.12 98 LYS A C 1
ATOM 787 O O . LYS A 1 98 ? 2.140 -3.954 19.699 1.00 92.12 98 LYS A O 1
ATOM 792 N N . LEU A 1 99 ? 2.599 -5.704 18.365 1.00 92.88 99 LEU A N 1
ATOM 793 C CA . LEU A 1 99 ? 2.269 -5.044 17.099 1.00 92.88 99 LEU A CA 1
ATOM 794 C C . LEU A 1 99 ? 0.797 -4.616 17.072 1.00 92.88 99 LEU A C 1
ATOM 796 O O . LEU A 1 99 ? 0.492 -3.471 16.742 1.00 92.88 99 LEU A O 1
ATOM 800 N N . LYS A 1 100 ? -0.102 -5.502 17.518 1.00 93.00 100 LYS A N 1
ATOM 801 C CA . LYS A 1 100 ? -1.525 -5.197 17.665 1.00 93.00 100 LYS A CA 1
ATOM 802 C C . LYS A 1 100 ? -1.757 -4.007 18.590 1.00 93.00 100 LYS A C 1
ATOM 804 O O . LYS A 1 100 ? -2.403 -3.052 18.178 1.00 93.00 100 LYS A O 1
ATOM 809 N N . LEU A 1 101 ? -1.145 -3.999 19.776 1.00 91.00 101 LEU A N 1
ATOM 810 C CA . LEU A 1 101 ? -1.229 -2.860 20.692 1.00 91.00 101 LEU A CA 1
ATOM 811 C C . LEU A 1 101 ? -0.688 -1.561 20.081 1.00 91.00 101 LEU A C 1
ATOM 813 O O . LEU A 1 101 ? -1.269 -0.506 20.310 1.00 91.00 101 LEU A O 1
ATOM 817 N N . ILE A 1 102 ? 0.413 -1.602 19.322 1.00 91.50 102 ILE A N 1
ATOM 818 C CA . ILE A 1 102 ? 0.973 -0.409 18.665 1.00 91.50 102 ILE A CA 1
ATOM 819 C C . ILE A 1 102 ? -0.047 0.204 17.699 1.00 91.50 102 ILE A C 1
ATOM 821 O O . ILE A 1 102 ? -0.283 1.411 17.756 1.00 91.50 102 ILE A O 1
ATOM 825 N N . ILE A 1 103 ? -0.673 -0.619 16.859 1.00 93.12 103 ILE A N 1
ATOM 826 C CA . ILE A 1 103 ? -1.683 -0.172 15.895 1.00 93.12 103 ILE A CA 1
ATOM 827 C C . ILE A 1 103 ? -2.947 0.309 16.625 1.00 93.12 103 ILE A C 1
ATOM 829 O O . ILE A 1 103 ? -3.403 1.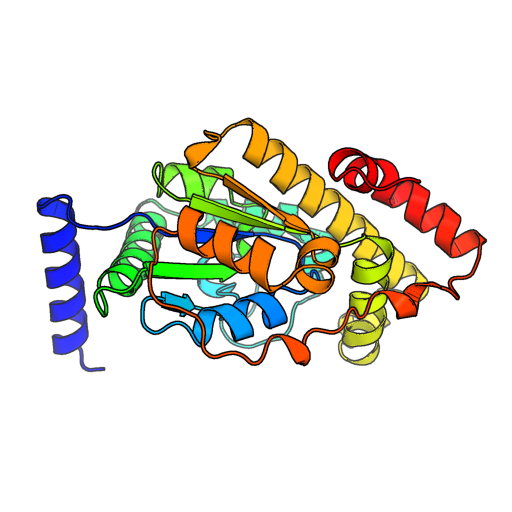423 16.388 1.00 93.12 103 ILE A O 1
ATOM 833 N N . GLU A 1 104 ? -3.464 -0.454 17.591 1.00 91.75 104 GLU A N 1
ATOM 834 C CA . GLU A 1 104 ? -4.639 -0.072 18.392 1.00 91.75 104 GLU A CA 1
ATOM 835 C C . GLU A 1 104 ? -4.423 1.241 19.168 1.00 91.75 104 GLU A C 1
ATOM 837 O O . GLU A 1 104 ? -5.339 2.055 19.295 1.00 91.75 104 GLU A O 1
ATOM 842 N N . ASN A 1 105 ? -3.204 1.498 19.654 1.00 89.75 105 ASN A N 1
ATOM 843 C CA . ASN A 1 105 ? -2.850 2.774 20.280 1.00 89.75 105 ASN A CA 1
ATOM 844 C C . ASN A 1 105 ? -2.965 3.944 19.292 1.00 89.75 105 ASN A C 1
ATOM 846 O O . ASN A 1 105 ? -3.404 5.026 19.681 1.00 89.75 105 ASN A O 1
ATOM 850 N N . LYS A 1 106 ? -2.556 3.744 18.031 1.00 91.12 106 LYS A N 1
ATOM 851 C CA . LYS A 1 106 ? -2.637 4.766 16.979 1.00 91.12 106 LYS A CA 1
ATOM 852 C C . LYS A 1 106 ? -4.082 5.060 16.585 1.00 91.12 106 LYS A C 1
ATOM 854 O O . LYS A 1 106 ? -4.402 6.229 16.399 1.00 91.12 106 LYS A O 1
ATOM 859 N N . ILE A 1 107 ? -4.928 4.029 16.53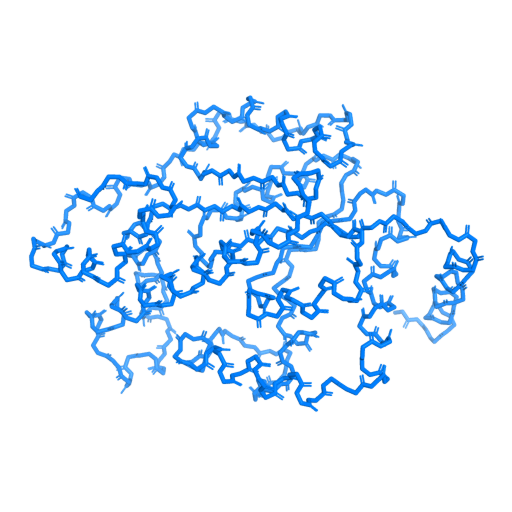1 1.00 91.06 107 ILE A N 1
ATOM 860 C CA . ILE A 1 107 ? -6.376 4.146 16.293 1.00 91.06 107 ILE A CA 1
ATOM 861 C C . ILE A 1 107 ? -7.034 4.994 17.393 1.00 91.06 107 ILE A C 1
ATOM 863 O O . ILE A 1 107 ? -7.741 5.956 17.121 1.00 91.06 107 ILE A O 1
ATOM 867 N N . ASN A 1 108 ? -6.731 4.709 18.661 1.00 85.81 108 ASN A N 1
ATOM 868 C CA . ASN A 1 108 ? -7.367 5.371 19.809 1.00 85.81 108 ASN A CA 1
ATOM 869 C C . ASN A 1 108 ? -6.737 6.726 20.201 1.00 85.81 108 ASN A C 1
ATOM 871 O O . ASN A 1 108 ? -7.001 7.247 21.299 1.00 85.81 108 ASN A O 1
ATOM 875 N N . ALA A 1 109 ? -5.862 7.284 19.360 1.00 85.75 109 ALA A N 1
ATOM 876 C CA . ALA A 1 109 ? -5.077 8.464 19.702 1.00 85.75 109 ALA A CA 1
ATOM 877 C C . ALA A 1 109 ? -5.932 9.741 19.759 1.00 85.75 109 ALA A C 1
ATOM 879 O O . ALA A 1 109 ? -5.802 10.508 20.714 1.00 85.75 109 ALA A O 1
ATOM 880 N N . ASN A 1 110 ? -6.808 9.963 18.773 1.00 83.62 110 ASN A N 1
ATOM 881 C CA . ASN A 1 110 ? -7.468 11.260 18.570 1.00 83.62 110 ASN A CA 1
ATOM 882 C C . ASN A 1 110 ? -8.897 11.199 17.988 1.00 83.62 110 ASN A C 1
ATOM 884 O O . ASN A 1 110 ? -9.354 12.202 17.449 1.00 83.62 110 ASN A O 1
ATOM 888 N N . ASN A 1 111 ? -9.612 10.074 18.125 1.00 85.38 111 ASN A N 1
ATOM 889 C CA . ASN A 1 111 ? -10.980 9.880 17.599 1.00 85.38 111 ASN A CA 1
ATOM 890 C C . ASN A 1 111 ? -11.111 10.169 16.088 1.00 85.38 111 ASN A C 1
ATOM 892 O O . ASN A 1 111 ? -12.161 10.616 15.627 1.00 85.38 111 ASN A O 1
ATOM 896 N N . LYS A 1 112 ? -10.032 9.961 15.330 1.00 92.31 112 LYS A N 1
ATOM 897 C CA . LYS A 1 112 ? -10.021 10.031 13.870 1.00 92.31 112 LYS A CA 1
ATOM 898 C C . LYS A 1 112 ? -9.938 8.629 13.297 1.00 92.31 112 LYS A C 1
ATOM 900 O O . LYS A 1 112 ? -9.367 7.738 13.927 1.00 92.31 112 LYS A O 1
ATOM 905 N N . VAL A 1 113 ? -10.396 8.478 12.059 1.00 94.06 113 VAL A N 1
ATOM 906 C CA . VAL A 1 113 ? -10.177 7.245 11.307 1.00 94.06 113 VAL A CA 1
ATOM 907 C C . VAL A 1 113 ? -8.682 7.085 11.059 1.00 94.06 113 VAL A C 1
ATOM 909 O O . VAL A 1 113 ? -8.033 7.961 10.480 1.00 94.06 113 VAL A O 1
ATOM 912 N N . PHE A 1 114 ? -8.132 5.966 11.520 1.00 95.56 114 PHE A N 1
ATOM 913 C CA . PHE A 1 114 ? -6.721 5.652 11.362 1.00 95.56 114 PHE A CA 1
ATOM 914 C C . PHE A 1 114 ? -6.472 4.849 10.090 1.00 95.56 114 PHE A C 1
ATOM 916 O O . PHE A 1 114 ? -7.029 3.765 9.900 1.00 95.56 114 PHE A O 1
ATOM 923 N N . ILE A 1 115 ? -5.573 5.364 9.255 1.00 96.50 115 ILE A N 1
ATOM 924 C CA . ILE A 1 115 ? -5.126 4.710 8.031 1.00 96.50 115 ILE A CA 1
ATOM 925 C C . ILE A 1 115 ? -3.617 4.479 8.115 1.00 96.50 115 ILE A C 1
ATOM 927 O O . ILE A 1 115 ? -2.851 5.395 8.414 1.00 96.50 115 ILE A O 1
ATOM 931 N N . LEU A 1 116 ? -3.173 3.262 7.815 1.00 95.38 116 LEU A N 1
ATOM 932 C CA . LEU A 1 116 ? -1.760 2.933 7.659 1.00 95.38 116 LEU A CA 1
ATOM 933 C C . LEU A 1 116 ? -1.466 2.639 6.189 1.00 95.38 116 LEU A C 1
ATOM 935 O O . LEU A 1 116 ? -2.013 1.696 5.617 1.00 95.38 116 LEU A O 1
ATOM 939 N N . LYS A 1 117 ? -0.562 3.410 5.585 1.00 93.25 117 LYS A N 1
ATOM 940 C CA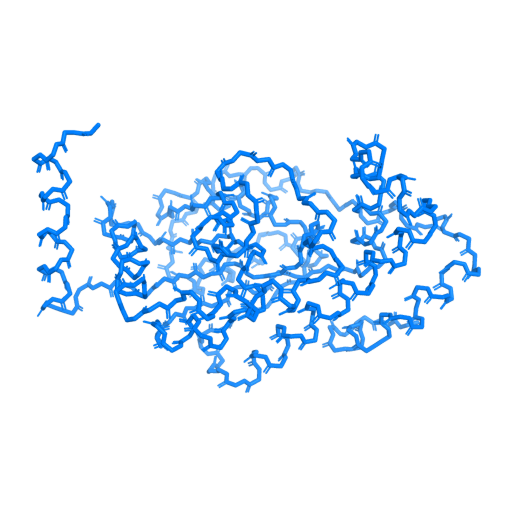 . LYS A 1 117 ? 0.009 3.073 4.277 1.00 93.25 117 LYS A CA 1
ATOM 941 C C . LYS A 1 117 ? 1.363 2.432 4.508 1.00 93.25 117 LYS A C 1
ATOM 943 O O . LYS A 1 117 ? 2.283 3.087 4.984 1.00 93.25 117 LYS A O 1
ATOM 948 N N . SER A 1 118 ? 1.521 1.181 4.091 1.00 89.12 118 SER A N 1
ATOM 949 C CA . SER A 1 118 ? 2.818 0.512 4.137 1.00 89.12 118 SER A CA 1
ATOM 950 C C . SER A 1 118 ? 2.959 -0.477 2.978 1.00 89.12 118 SER A C 1
ATOM 952 O O . SER A 1 118 ? 2.148 -1.388 2.870 1.00 89.12 118 SER A O 1
ATOM 954 N N . PRO A 1 119 ? 3.986 -0.362 2.119 1.00 84.38 119 PRO A N 1
ATOM 955 C CA . PRO A 1 119 ? 4.295 -1.419 1.152 1.00 84.38 119 PRO A CA 1
ATOM 956 C C . PRO A 1 119 ? 4.815 -2.706 1.829 1.00 84.38 119 PRO A C 1
ATOM 958 O O . PRO A 1 119 ? 4.729 -3.783 1.236 1.00 84.38 119 PRO A O 1
ATOM 961 N N . ALA A 1 120 ? 5.301 -2.623 3.076 1.00 86.25 120 ALA A N 1
ATOM 962 C CA . ALA A 1 120 ? 5.889 -3.739 3.823 1.00 86.25 120 ALA A CA 1
ATOM 963 C C . ALA A 1 120 ? 4.902 -4.885 4.096 1.00 86.25 120 ALA A C 1
ATOM 965 O O . ALA A 1 120 ? 5.314 -6.030 4.272 1.00 86.25 120 ALA A O 1
ATOM 966 N N . ILE A 1 121 ? 3.599 -4.587 4.134 1.00 92.00 121 ILE A N 1
ATOM 967 C CA . ILE A 1 121 ? 2.565 -5.570 4.484 1.00 92.00 121 ILE A CA 1
ATOM 968 C C . ILE A 1 121 ? 2.080 -6.403 3.296 1.00 92.00 121 ILE A C 1
ATOM 970 O O . ILE A 1 121 ? 1.343 -7.359 3.510 1.00 92.00 121 ILE A O 1
ATOM 974 N N . THR A 1 122 ? 2.495 -6.082 2.064 1.00 93.19 122 THR A N 1
ATOM 975 C CA . THR A 1 122 ? 2.008 -6.716 0.819 1.00 93.19 122 THR A CA 1
ATOM 976 C C . THR A 1 122 ? 2.055 -8.244 0.866 1.00 93.19 122 THR A C 1
ATOM 978 O O . THR A 1 122 ? 1.092 -8.905 0.501 1.00 93.19 122 THR A O 1
ATOM 981 N N . PHE A 1 123 ? 3.145 -8.814 1.384 1.00 94.19 123 PHE A N 1
ATOM 982 C CA . PHE A 1 123 ? 3.350 -10.268 1.479 1.00 94.19 123 PHE A CA 1
ATOM 983 C C . PHE A 1 123 ? 3.007 -10.839 2.862 1.00 94.19 123 PHE A C 1
ATOM 985 O O . PHE A 1 123 ? 3.399 -11.952 3.202 1.00 94.19 123 PHE A O 1
ATOM 992 N N . LEU A 1 124 ? 2.299 -10.055 3.675 1.00 95.88 124 LEU A N 1
ATOM 993 C CA . LEU A 1 124 ? 1.872 -10.388 5.033 1.00 95.88 124 LEU A CA 1
ATOM 994 C C . LEU A 1 124 ? 0.353 -10.234 5.207 1.00 95.88 124 LEU A C 1
ATOM 996 O O . LEU A 1 124 ? -0.141 -10.407 6.319 1.00 95.88 124 LEU A O 1
ATOM 1000 N N . LEU A 1 125 ? -0.391 -9.912 4.140 1.00 97.38 125 LEU A N 1
ATOM 1001 C CA . LEU A 1 125 ? -1.809 -9.535 4.206 1.00 97.38 125 LEU A CA 1
ATOM 1002 C C . LEU A 1 125 ? -2.676 -10.595 4.890 1.00 97.38 125 LEU A C 1
ATOM 1004 O O . LEU A 1 125 ? -3.448 -10.247 5.778 1.00 97.38 125 LEU A O 1
ATOM 1008 N N . ASP A 1 126 ? -2.479 -11.876 4.562 1.00 97.50 126 ASP A N 1
ATOM 1009 C CA . ASP A 1 126 ? -3.202 -12.983 5.204 1.00 97.50 126 ASP A CA 1
ATOM 1010 C C . ASP A 1 126 ? -2.964 -13.026 6.729 1.00 97.50 126 ASP A C 1
ATOM 1012 O O . ASP A 1 126 ? -3.854 -13.388 7.494 1.00 97.50 126 ASP A O 1
ATOM 1016 N N . GLU A 1 127 ? -1.765 -12.675 7.202 1.00 97.06 127 GLU A N 1
ATOM 1017 C CA . GLU A 1 127 ? -1.457 -12.664 8.636 1.00 97.06 127 GLU A CA 1
ATOM 1018 C C . GLU A 1 127 ? -1.972 -11.395 9.326 1.00 97.06 127 GLU A C 1
ATOM 1020 O O . GLU A 1 127 ? -2.469 -11.460 10.452 1.00 97.06 127 GLU A O 1
ATOM 1025 N N . ILE A 1 128 ? -1.901 -10.249 8.644 1.00 97.19 128 ILE A N 1
ATOM 1026 C CA . ILE A 1 128 ? -2.488 -8.991 9.117 1.00 97.19 128 ILE A CA 1
ATOM 1027 C C . ILE A 1 128 ? -4.006 -9.133 9.274 1.00 97.19 128 ILE A C 1
ATOM 1029 O O . ILE A 1 128 ? -4.538 -8.732 10.308 1.00 97.19 128 ILE A O 1
ATOM 1033 N N . ASP A 1 129 ? -4.692 -9.754 8.312 1.00 97.50 129 ASP A N 1
ATOM 1034 C CA . ASP A 1 129 ? -6.144 -9.979 8.358 1.00 97.50 129 ASP A CA 1
ATOM 1035 C C . ASP A 1 129 ? -6.544 -10.879 9.537 1.00 97.50 129 ASP A C 1
ATOM 1037 O O . ASP A 1 129 ? -7.469 -10.559 10.277 1.00 97.50 129 ASP A O 1
ATOM 1041 N N . LYS A 1 130 ? -5.776 -11.937 9.838 1.00 96.44 130 LYS A N 1
ATOM 1042 C CA . LYS A 1 130 ? -6.004 -12.743 11.057 1.00 96.44 130 LYS A CA 1
ATOM 1043 C C . LYS A 1 130 ? -5.867 -11.926 12.342 1.00 96.44 130 LYS A C 1
ATOM 1045 O O . LYS A 1 130 ? -6.561 -12.191 13.324 1.00 96.44 130 LYS A O 1
ATOM 1050 N N . MET A 1 131 ? -4.942 -10.965 12.378 1.00 94.88 131 MET A N 1
ATOM 1051 C CA . MET A 1 131 ? -4.757 -10.095 13.543 1.00 94.88 131 MET A CA 1
ATOM 1052 C C . MET A 1 131 ? -5.887 -9.064 13.682 1.00 94.88 131 MET A C 1
ATOM 1054 O O . MET A 1 131 ? -6.238 -8.698 14.815 1.00 94.88 131 MET A O 1
ATOM 1058 N N . PHE A 1 132 ? -6.447 -8.623 12.554 1.00 95.25 132 PHE A N 1
ATOM 1059 C CA . PHE A 1 132 ? -7.477 -7.593 12.441 1.00 95.25 132 PHE A CA 1
ATOM 1060 C C . PHE A 1 132 ? -8.583 -8.030 11.461 1.00 95.25 132 PHE A C 1
ATOM 1062 O O . PHE A 1 132 ? -8.653 -7.508 10.350 1.00 95.25 132 PHE A O 1
ATOM 1069 N N . PRO A 1 133 ? -9.471 -8.955 11.865 1.00 94.56 133 PRO A N 1
ATOM 1070 C CA . PRO A 1 133 ? -10.454 -9.564 10.960 1.00 94.56 133 PRO A CA 1
ATOM 1071 C C . PRO A 1 133 ? -11.503 -8.583 10.420 1.00 94.56 133 PRO A C 1
ATOM 1073 O O . PRO A 1 133 ? -12.144 -8.862 9.415 1.00 94.56 133 PRO A O 1
ATOM 1076 N N . ASP A 1 134 ? -11.652 -7.417 11.046 1.00 94.25 134 ASP A N 1
ATOM 1077 C CA . ASP A 1 134 ? -12.573 -6.364 10.606 1.00 94.25 134 ASP A CA 1
ATOM 1078 C C . ASP A 1 134 ? -11.859 -5.241 9.833 1.00 94.25 134 ASP A C 1
ATOM 1080 O O . ASP A 1 134 ? -12.470 -4.222 9.508 1.00 94.25 134 ASP A O 1
ATOM 1084 N N . ALA A 1 135 ? -10.556 -5.390 9.555 1.00 97.00 135 ALA A N 1
ATOM 1085 C CA . ALA A 1 135 ? -9.782 -4.386 8.836 1.00 97.00 135 ALA A CA 1
ATOM 1086 C C . ALA A 1 135 ? -10.344 -4.128 7.435 1.00 97.00 135 ALA A C 1
ATOM 1088 O O . ALA A 1 135 ? -10.864 -5.027 6.768 1.00 97.00 135 ALA A O 1
ATOM 1089 N N . LYS A 1 136 ? -10.188 -2.883 6.984 1.00 98.06 136 LYS A N 1
ATOM 1090 C CA . LYS A 1 136 ? -10.530 -2.457 5.625 1.00 98.06 136 LYS A CA 1
ATOM 1091 C C . LYS A 1 136 ? -9.268 -2.214 4.806 1.00 98.06 136 LYS A C 1
ATOM 1093 O O . LYS A 1 136 ? -8.256 -1.752 5.331 1.00 98.06 136 LYS A O 1
ATOM 1098 N N . TYR A 1 137 ? -9.351 -2.459 3.505 1.00 98.44 137 TYR A N 1
ATOM 1099 C CA . TYR A 1 137 ? -8.218 -2.381 2.590 1.00 98.44 137 TYR A CA 1
ATOM 1100 C C . TYR A 1 137 ? -8.539 -1.483 1.399 1.00 98.44 137 TYR A C 1
ATOM 1102 O O . TYR A 1 137 ? -9.480 -1.736 0.649 1.00 98.44 137 TYR A O 1
ATOM 1110 N N . ILE A 1 138 ? -7.735 -0.442 1.208 1.00 98.12 138 ILE A N 1
ATOM 1111 C CA . ILE A 1 138 ? -7.761 0.398 0.011 1.00 98.12 138 ILE A CA 1
ATOM 1112 C C . ILE A 1 138 ? -6.617 -0.067 -0.886 1.00 98.12 138 ILE A C 1
ATOM 1114 O O . ILE A 1 138 ? -5.452 0.127 -0.550 1.00 98.12 138 ILE A O 1
ATOM 1118 N N . HIS A 1 139 ? -6.937 -0.690 -2.012 1.00 98.12 139 HIS A N 1
ATOM 1119 C CA . HIS A 1 139 ? -5.957 -1.113 -3.000 1.00 98.12 139 HIS A CA 1
ATOM 1120 C C . HIS A 1 139 ? -5.758 -0.021 -4.048 1.00 98.12 139 HIS A C 1
ATOM 1122 O O . HIS A 1 139 ? -6.592 0.165 -4.934 1.00 98.12 139 HIS A O 1
ATOM 1128 N N . LEU A 1 140 ? -4.631 0.680 -3.946 1.00 97.25 140 LEU A N 1
ATOM 1129 C CA . LEU A 1 140 ? -4.185 1.625 -4.959 1.00 97.25 140 LEU A CA 1
ATOM 1130 C C . LEU A 1 140 ? -3.233 0.923 -5.926 1.00 97.25 140 LEU A C 1
ATOM 1132 O O . LEU A 1 140 ? -2.169 0.440 -5.532 1.00 97.25 140 LEU A O 1
ATOM 1136 N N . TYR A 1 141 ? -3.592 0.917 -7.204 1.00 97.06 141 TYR A N 1
ATOM 1137 C CA . TYR A 1 141 ? -2.763 0.354 -8.264 1.00 97.06 141 TYR A CA 1
ATOM 1138 C C . TYR A 1 141 ? -2.523 1.364 -9.381 1.00 97.06 141 TYR A C 1
ATOM 1140 O O . TYR A 1 141 ? -3.183 2.387 -9.481 1.00 97.06 141 TYR A O 1
ATOM 1148 N N . ARG A 1 142 ? -1.528 1.088 -10.217 1.00 96.00 142 ARG A N 1
ATOM 1149 C CA . ARG A 1 142 ? -1.120 1.936 -11.342 1.00 96.00 142 ARG A CA 1
ATOM 1150 C C . ARG A 1 142 ? -0.578 1.050 -12.451 1.00 96.00 142 ARG A C 1
ATOM 1152 O O . ARG A 1 142 ? -0.130 -0.062 -12.159 1.00 96.00 142 ARG A O 1
ATOM 1159 N N . ASN A 1 143 ? -0.574 1.534 -13.690 1.00 94.69 143 ASN A N 1
ATOM 1160 C CA . ASN A 1 143 ? 0.013 0.816 -14.814 1.00 94.69 143 ASN A CA 1
ATOM 1161 C C . ASN A 1 143 ? 1.460 0.360 -14.518 1.00 94.69 143 ASN A C 1
ATOM 1163 O O . ASN A 1 143 ? 2.322 1.170 -14.154 1.00 94.69 143 ASN A O 1
ATOM 1167 N N . GLY A 1 144 ? 1.720 -0.939 -14.700 1.00 94.75 144 GLY A N 1
ATOM 1168 C CA . GLY A 1 144 ? 2.990 -1.579 -14.349 1.00 94.75 144 GLY A CA 1
ATOM 1169 C C . GLY A 1 144 ? 4.205 -0.995 -15.059 1.00 94.75 144 GLY A C 1
ATOM 1170 O O . GLY A 1 144 ? 5.231 -0.776 -14.420 1.00 94.75 144 GLY A O 1
ATOM 1171 N N . PHE A 1 145 ? 4.084 -0.617 -16.337 1.00 94.25 145 PHE A N 1
ATOM 1172 C CA . PHE A 1 145 ? 5.184 0.023 -17.066 1.00 94.25 145 PHE A CA 1
ATOM 1173 C C . PHE A 1 145 ? 5.612 1.326 -16.379 1.00 94.25 145 PHE A C 1
ATOM 1175 O O . PHE A 1 145 ? 6.805 1.561 -16.162 1.00 94.25 145 PHE A O 1
ATOM 1182 N N . SER A 1 146 ? 4.638 2.162 -15.998 1.00 93.69 146 SER A N 1
ATOM 1183 C CA . SER A 1 146 ? 4.883 3.431 -15.301 1.00 93.69 146 SER A CA 1
ATOM 1184 C C . SER A 1 146 ? 5.523 3.216 -13.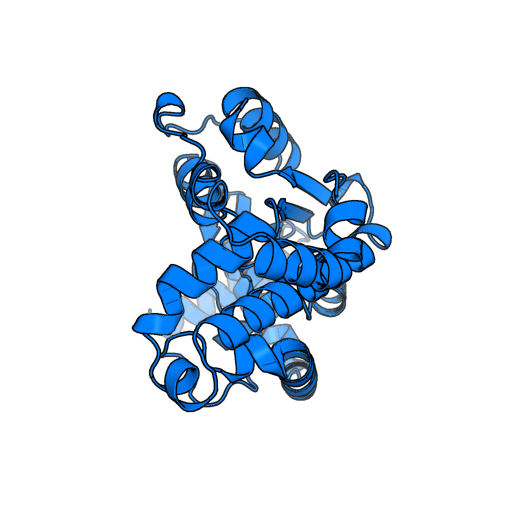934 1.00 93.69 146 SER A C 1
ATOM 1186 O O . SER A 1 146 ? 6.437 3.955 -13.558 1.00 93.69 146 SER A O 1
ATOM 1188 N N . VAL A 1 147 ? 5.064 2.202 -13.195 1.00 93.81 147 VAL A N 1
ATOM 1189 C CA . VAL A 1 147 ? 5.604 1.846 -11.878 1.00 93.81 147 VAL A CA 1
ATOM 1190 C C . VAL A 1 147 ? 7.053 1.382 -11.994 1.00 93.81 147 VAL A C 1
ATOM 1192 O O . VAL A 1 147 ? 7.924 1.984 -11.360 1.00 93.81 147 VAL A O 1
ATOM 1195 N N . SER A 1 148 ? 7.331 0.378 -12.830 1.00 93.94 148 SER A N 1
ATOM 1196 C CA . SER A 1 148 ? 8.671 -0.199 -12.977 1.00 93.94 148 SER A CA 1
ATOM 1197 C C . SER A 1 148 ? 9.676 0.840 -13.460 1.00 93.94 148 SER A C 1
ATOM 1199 O O . SER A 1 148 ? 10.743 0.985 -12.862 1.00 93.94 148 SER A O 1
ATOM 1201 N N . LYS A 1 149 ? 9.315 1.648 -14.469 1.00 93.19 149 LYS A N 1
ATOM 1202 C CA . LYS A 1 149 ? 10.201 2.712 -14.957 1.00 93.19 149 LYS A CA 1
ATOM 1203 C C . LYS A 1 149 ? 10.411 3.800 -13.908 1.00 93.19 149 LYS A C 1
ATOM 1205 O O . LYS A 1 149 ? 11.547 4.213 -13.687 1.00 93.19 149 LYS A O 1
ATOM 1210 N N . SER A 1 150 ? 9.348 4.242 -13.224 1.00 91.81 150 SER A N 1
ATOM 1211 C CA . SER A 1 150 ? 9.479 5.246 -12.161 1.00 91.81 150 SER A CA 1
ATOM 1212 C C . SER A 1 150 ? 10.355 4.762 -11.013 1.00 91.81 150 SER A C 1
ATOM 1214 O O . SER A 1 150 ? 11.013 5.599 -10.394 1.00 91.81 150 SER A O 1
ATOM 1216 N N . TRP A 1 151 ? 10.301 3.476 -10.672 1.00 90.75 151 TRP A N 1
ATOM 1217 C CA . TRP A 1 151 ? 11.142 2.909 -9.629 1.00 90.75 151 TRP A CA 1
ATOM 1218 C C . TRP A 1 151 ? 12.595 2.899 -10.080 1.00 90.75 151 TRP A C 1
ATOM 1220 O O . TRP A 1 151 ? 13.426 3.548 -9.444 1.00 90.75 151 TRP A O 1
ATOM 1230 N N . CYS A 1 152 ? 12.872 2.247 -11.211 1.00 92.00 152 CYS A N 1
ATOM 1231 C CA . CYS A 1 152 ? 14.210 2.119 -11.776 1.00 92.00 152 CYS A CA 1
ATOM 1232 C C . CYS A 1 152 ? 14.917 3.475 -11.858 1.00 92.00 152 CYS A C 1
ATOM 1234 O O . CYS A 1 152 ? 15.967 3.667 -11.254 1.00 92.00 152 CYS A O 1
ATOM 1236 N N . THR A 1 153 ? 14.281 4.462 -12.495 1.00 91.69 153 THR A N 1
ATOM 1237 C CA . THR A 1 153 ? 14.860 5.800 -12.682 1.00 91.69 153 THR A CA 1
ATOM 1238 C C . THR A 1 153 ? 15.146 6.534 -11.368 1.00 91.69 153 THR A C 1
ATOM 1240 O O . THR A 1 153 ? 16.064 7.348 -11.317 1.00 91.69 153 THR A O 1
ATOM 1243 N N . LYS A 1 154 ? 14.369 6.294 -10.304 1.00 88.94 154 LYS A N 1
ATOM 1244 C CA . LYS A 1 154 ? 14.568 6.989 -9.023 1.00 88.94 154 LYS A CA 1
ATOM 1245 C C . LYS A 1 154 ? 15.593 6.311 -8.127 1.00 88.94 154 LYS A C 1
ATOM 1247 O O . LYS A 1 154 ? 16.365 7.017 -7.484 1.00 88.94 154 LYS A O 1
ATOM 1252 N N . GLU A 1 155 ? 15.578 4.984 -8.059 1.00 88.31 155 GLU A N 1
ATOM 1253 C CA . GLU A 1 155 ? 16.341 4.247 -7.048 1.00 88.31 155 GLU A CA 1
ATOM 1254 C C . GLU A 1 155 ? 17.671 3.704 -7.573 1.00 88.31 155 GLU A C 1
ATOM 1256 O O . GLU A 1 155 ? 18.667 3.774 -6.855 1.00 88.31 155 GLU A O 1
ATOM 1261 N N . TYR A 1 156 ? 17.727 3.229 -8.823 1.00 90.00 156 TYR A N 1
ATOM 1262 C CA . TYR A 1 156 ? 18.950 2.661 -9.399 1.00 90.00 156 TYR A CA 1
ATOM 1263 C C . TYR A 1 156 ? 20.177 3.584 -9.261 1.00 90.00 156 TYR A C 1
ATOM 1265 O O . TYR A 1 156 ? 21.184 3.142 -8.706 1.00 90.00 156 TYR A O 1
ATOM 1273 N N . PRO A 1 157 ? 20.124 4.884 -9.631 1.00 91.38 157 PRO A N 1
ATOM 1274 C CA . PRO A 1 157 ? 21.292 5.760 -9.498 1.00 91.38 157 PRO A CA 1
ATOM 1275 C C . PRO A 1 157 ? 21.660 6.097 -8.043 1.00 91.38 157 PRO A C 1
ATOM 1277 O O . PRO A 1 157 ? 22.761 6.581 -7.792 1.00 91.38 157 PRO A O 1
ATOM 1280 N N . ARG A 1 158 ? 20.765 5.862 -7.075 1.00 87.44 158 ARG A N 1
ATOM 1281 C CA . ARG A 1 158 ? 20.953 6.254 -5.666 1.00 87.44 158 ARG A CA 1
ATOM 1282 C C . ARG A 1 158 ? 21.460 5.125 -4.781 1.00 87.44 158 ARG A C 1
ATOM 1284 O O . ARG A 1 158 ? 22.048 5.395 -3.737 1.00 87.44 158 ARG A O 1
ATOM 1291 N N . VAL A 1 159 ? 21.216 3.875 -5.165 1.00 84.06 159 VAL A N 1
ATOM 1292 C CA . VAL A 1 159 ? 21.506 2.710 -4.329 1.00 84.06 159 VAL A CA 1
ATOM 1293 C C . VAL A 1 159 ? 22.655 1.917 -4.938 1.00 84.06 159 VAL A C 1
ATOM 1295 O O . VAL A 1 159 ? 22.484 1.170 -5.899 1.00 84.06 159 VAL A O 1
ATOM 1298 N N . LYS A 1 160 ? 23.840 2.045 -4.334 1.00 84.88 160 LYS A N 1
ATOM 1299 C CA . LYS A 1 160 ? 25.069 1.386 -4.802 1.00 84.88 160 LYS A CA 1
ATOM 1300 C C . LYS A 1 160 ? 24.923 -0.138 -4.910 1.00 84.88 160 LYS A C 1
ATOM 1302 O O . LYS A 1 160 ? 25.320 -0.712 -5.913 1.00 84.88 160 LYS A O 1
ATOM 1307 N N . ALA A 1 161 ? 24.236 -0.765 -3.954 1.00 83.69 161 ALA A N 1
ATOM 1308 C CA . ALA A 1 161 ? 23.969 -2.203 -3.977 1.00 83.69 161 ALA A CA 1
ATOM 1309 C C . ALA A 1 161 ? 23.152 -2.668 -5.200 1.00 83.69 161 ALA A C 1
ATOM 1311 O O . ALA A 1 161 ? 23.280 -3.817 -5.606 1.00 83.69 161 ALA A O 1
ATOM 1312 N N . TYR A 1 162 ? 22.316 -1.803 -5.791 1.00 86.06 162 TYR A N 1
ATOM 1313 C CA . TYR A 1 162 ? 21.595 -2.132 -7.026 1.00 86.06 162 TYR A CA 1
ATOM 1314 C C . TYR A 1 162 ? 22.537 -2.108 -8.225 1.00 86.06 162 TYR A C 1
ATOM 1316 O O . TYR A 1 162 ? 22.514 -3.034 -9.024 1.00 86.06 162 TYR A O 1
ATOM 1324 N N . GLN A 1 163 ? 23.401 -1.096 -8.301 1.00 89.44 163 GLN A N 1
ATOM 1325 C CA . GLN A 1 163 ? 24.388 -0.944 -9.375 1.00 89.44 163 GLN A CA 1
ATOM 1326 C C . GLN A 1 163 ? 25.463 -2.034 -9.342 1.00 89.44 163 GLN A C 1
ATOM 1328 O O . GLN A 1 163 ? 25.962 -2.440 -10.384 1.00 89.44 163 GLN A O 1
ATOM 1333 N N . ASP A 1 164 ? 25.832 -2.500 -8.148 1.00 89.06 164 ASP A N 1
ATOM 1334 C CA . ASP A 1 164 ? 26.820 -3.569 -7.990 1.00 89.06 164 ASP A CA 1
ATOM 1335 C C . ASP A 1 164 ? 26.251 -4.942 -8.383 1.00 89.06 164 ASP A C 1
ATOM 1337 O O . ASP A 1 164 ? 27.007 -5.839 -8.747 1.00 89.06 164 ASP A O 1
ATOM 1341 N N . ALA A 1 165 ? 24.927 -5.115 -8.306 1.00 87.88 165 ALA A N 1
ATOM 1342 C CA . ALA A 1 165 ? 24.265 -6.395 -8.538 1.00 87.88 165 ALA A CA 1
ATOM 1343 C C . ALA A 1 165 ? 23.563 -6.506 -9.905 1.00 87.88 165 ALA A C 1
ATOM 1345 O O . ALA A 1 165 ? 23.345 -7.621 -10.376 1.00 87.88 165 ALA A O 1
ATOM 1346 N N . PHE A 1 166 ? 23.202 -5.385 -10.537 1.00 91.38 166 PHE A N 1
ATOM 1347 C CA . PHE A 1 166 ? 22.418 -5.351 -11.774 1.00 91.38 166 PHE A CA 1
ATOM 1348 C C . PHE A 1 166 ? 22.914 -4.262 -12.716 1.00 91.38 166 PHE A C 1
ATOM 1350 O O . PHE A 1 166 ? 23.342 -3.198 -12.274 1.00 91.38 166 PHE A O 1
ATOM 1357 N N . SER A 1 167 ? 22.749 -4.491 -14.019 1.00 95.62 167 SER A N 1
ATOM 1358 C CA . SER A 1 167 ? 22.652 -3.384 -14.969 1.00 95.62 167 SER A CA 1
ATOM 1359 C C . SER A 1 167 ? 21.357 -2.587 -14.727 1.00 95.62 167 SER A C 1
ATOM 1361 O O . SER A 1 167 ? 20.420 -3.087 -14.099 1.00 95.62 167 SER A O 1
ATOM 1363 N N . GLU A 1 168 ? 21.257 -1.355 -15.244 1.00 94.50 168 GLU A N 1
ATOM 1364 C CA . GLU A 1 168 ? 20.016 -0.568 -15.114 1.00 94.50 168 GLU A CA 1
ATOM 1365 C C . GLU A 1 168 ? 18.829 -1.294 -15.764 1.00 94.50 168 GLU A C 1
ATOM 1367 O O . GLU A 1 168 ? 17.716 -1.286 -15.238 1.00 94.50 168 GLU A O 1
ATOM 1372 N N . GLU A 1 169 ? 19.074 -1.958 -16.893 1.00 95.44 169 GLU A N 1
ATOM 1373 C CA . GLU A 1 169 ? 18.055 -2.725 -17.600 1.00 95.44 169 GLU A CA 1
ATOM 1374 C C . GLU A 1 169 ? 17.602 -3.950 -16.791 1.00 95.44 169 GLU A C 1
ATOM 1376 O O . GLU A 1 169 ? 16.401 -4.161 -16.609 1.00 95.44 169 GLU A O 1
ATOM 1381 N N . ASP A 1 170 ? 18.537 -4.720 -16.231 1.00 94.56 170 ASP A N 1
ATOM 1382 C CA . ASP A 1 170 ? 18.183 -5.867 -15.390 1.00 94.56 170 ASP A CA 1
ATOM 1383 C C . ASP A 1 170 ? 17.430 -5.424 -14.133 1.00 94.56 170 ASP A C 1
ATOM 1385 O O . ASP A 1 170 ? 16.457 -6.066 -13.727 1.00 94.56 170 ASP A O 1
ATOM 1389 N N . PHE A 1 171 ? 17.816 -4.288 -13.545 1.00 93.12 171 PHE A N 1
ATOM 1390 C CA . PHE A 1 171 ? 17.105 -3.712 -12.410 1.00 93.12 171 PHE A CA 1
ATOM 1391 C C . PHE A 1 171 ? 15.678 -3.286 -12.779 1.00 93.12 171 PHE A C 1
ATOM 1393 O O . PHE A 1 171 ? 14.746 -3.535 -12.012 1.00 93.12 171 PHE A O 1
ATOM 1400 N N . LEU A 1 172 ? 15.466 -2.714 -13.970 1.00 94.31 172 LEU A N 1
ATOM 1401 C CA . LEU A 1 172 ? 14.128 -2.409 -14.480 1.00 94.31 172 LEU A CA 1
ATOM 1402 C C . LEU A 1 172 ? 13.255 -3.670 -14.563 1.00 94.31 172 LEU A C 1
ATOM 1404 O O . LEU A 1 172 ? 12.086 -3.628 -14.163 1.00 94.31 172 LEU A O 1
ATOM 1408 N N . PHE A 1 173 ? 13.808 -4.793 -15.031 1.00 95.56 173 PHE A N 1
ATOM 1409 C CA . PHE A 1 173 ? 13.091 -6.070 -15.039 1.00 95.56 173 PHE A CA 1
ATOM 1410 C C . PHE A 1 173 ? 12.816 -6.584 -13.623 1.00 95.56 173 PHE A C 1
ATOM 1412 O O . PHE A 1 173 ? 11.704 -7.045 -13.368 1.00 95.56 173 PHE A O 1
ATOM 1419 N N . LYS A 1 174 ? 13.737 -6.407 -12.665 1.00 93.81 174 LYS A N 1
ATOM 1420 C CA . LYS A 1 174 ? 13.466 -6.709 -11.246 1.00 93.81 174 LYS A CA 1
ATOM 1421 C C . LYS A 1 174 ? 12.341 -5.861 -10.661 1.00 93.81 174 LYS A C 1
ATOM 1423 O O . LYS A 1 174 ? 11.499 -6.385 -9.933 1.00 93.81 174 LYS A O 1
ATOM 1428 N N . CYS A 1 175 ? 12.246 -4.581 -11.021 1.00 93.44 175 CYS A N 1
ATOM 1429 C CA . CYS A 1 175 ? 11.102 -3.757 -10.630 1.00 93.44 175 CYS A CA 1
ATOM 1430 C C . CYS A 1 175 ? 9.780 -4.283 -11.218 1.00 93.44 175 CYS A C 1
ATOM 1432 O O . CYS A 1 175 ? 8.736 -4.169 -10.576 1.00 93.44 175 CYS A O 1
ATOM 1434 N N . ALA A 1 176 ? 9.801 -4.831 -12.435 1.00 95.38 176 ALA A N 1
ATOM 1435 C CA . ALA A 1 176 ? 8.629 -5.420 -13.085 1.00 95.38 176 ALA A CA 1
ATOM 1436 C C . ALA A 1 176 ? 8.208 -6.756 -12.460 1.00 95.38 176 ALA A C 1
ATOM 1438 O O . ALA A 1 176 ? 7.018 -6.962 -12.226 1.00 95.38 176 ALA A O 1
ATOM 1439 N N . GLU A 1 177 ? 9.168 -7.623 -12.128 1.00 95.44 177 GLU A N 1
ATOM 1440 C CA . GLU A 1 177 ? 8.924 -8.868 -11.388 1.00 95.44 177 GLU A CA 1
ATOM 1441 C C . GLU A 1 177 ? 8.269 -8.564 -10.034 1.00 95.44 177 GLU A C 1
ATOM 1443 O O . GLU A 1 177 ? 7.175 -9.050 -9.750 1.00 95.44 177 GLU A O 1
ATOM 1448 N N . TYR A 1 178 ? 8.866 -7.659 -9.247 1.00 94.00 178 TYR A N 1
ATOM 1449 C CA . TYR A 1 178 ? 8.310 -7.242 -7.959 1.00 94.00 178 TYR A CA 1
ATOM 1450 C C . TYR A 1 178 ? 6.891 -6.674 -8.094 1.00 94.00 178 TYR A C 1
ATOM 1452 O O . TYR A 1 178 ? 6.010 -7.007 -7.296 1.00 94.00 178 TYR A O 1
ATOM 1460 N N . TYR A 1 179 ? 6.654 -5.814 -9.094 1.00 95.38 179 TYR A N 1
ATOM 1461 C CA . TYR A 1 179 ? 5.321 -5.273 -9.360 1.00 95.38 179 TYR A CA 1
ATOM 1462 C C . TYR A 1 179 ? 4.324 -6.394 -9.647 1.00 95.38 179 TYR A C 1
ATOM 1464 O O . TYR A 1 179 ? 3.268 -6.444 -9.015 1.00 95.38 179 TYR A O 1
ATOM 1472 N N . ASN A 1 180 ? 4.663 -7.301 -10.568 1.00 97.12 180 ASN A N 1
ATOM 1473 C CA . ASN A 1 180 ? 3.798 -8.414 -10.928 1.00 97.12 180 ASN A CA 1
ATOM 1474 C C . ASN A 1 180 ? 3.442 -9.242 -9.695 1.00 97.12 180 ASN A C 1
ATOM 1476 O O . ASN A 1 180 ? 2.265 -9.431 -9.399 1.00 97.12 180 ASN A O 1
ATOM 1480 N N . ASP A 1 181 ? 4.444 -9.657 -8.932 1.00 96.12 181 ASP A N 1
ATOM 1481 C CA . ASP A 1 181 ? 4.238 -10.544 -7.795 1.00 96.12 181 ASP A CA 1
ATOM 1482 C C . ASP A 1 181 ? 3.454 -9.879 -6.663 1.00 96.12 181 ASP A C 1
ATOM 1484 O O . ASP A 1 181 ? 2.626 -10.537 -6.034 1.00 96.12 181 ASP A O 1
ATOM 1488 N N . SER A 1 182 ? 3.655 -8.577 -6.449 1.00 95.56 182 SER A N 1
ATOM 1489 C CA . SER A 1 182 ? 2.892 -7.785 -5.480 1.00 95.56 182 SER A CA 1
ATOM 1490 C C . SER A 1 182 ? 1.420 -7.671 -5.865 1.00 95.56 182 SER A C 1
ATOM 1492 O O . SER A 1 182 ? 0.547 -7.880 -5.025 1.00 95.56 182 SER A O 1
ATOM 1494 N N . ILE A 1 183 ? 1.125 -7.371 -7.134 1.00 97.62 183 ILE A N 1
ATOM 1495 C CA . ILE A 1 183 ? -0.258 -7.286 -7.613 1.00 97.62 183 ILE A CA 1
ATOM 1496 C C . ILE A 1 183 ? -0.938 -8.648 -7.534 1.00 97.62 183 ILE A C 1
ATOM 1498 O O . ILE A 1 183 ? -2.064 -8.726 -7.059 1.00 97.62 183 ILE A O 1
ATOM 1502 N N . ILE A 1 184 ? -0.264 -9.730 -7.934 1.00 97.88 184 ILE A N 1
ATOM 1503 C CA . ILE A 1 184 ? -0.838 -11.074 -7.821 1.00 97.88 184 ILE A CA 1
ATOM 1504 C C . ILE A 1 184 ? -1.112 -11.437 -6.359 1.00 97.88 184 ILE A C 1
ATOM 1506 O O . ILE A 1 184 ? -2.173 -11.986 -6.068 1.00 97.88 184 ILE A O 1
ATOM 1510 N N . GLU A 1 185 ? -0.207 -11.103 -5.437 1.00 97.38 185 GLU A N 1
ATOM 1511 C CA . GLU A 1 185 ? -0.414 -11.322 -4.003 1.00 97.38 185 GLU A CA 1
ATOM 1512 C C . GLU A 1 185 ? -1.641 -10.563 -3.482 1.00 97.38 185 GLU A C 1
ATOM 1514 O O . GLU A 1 185 ? -2.537 -11.163 -2.885 1.00 97.38 185 GLU A O 1
ATOM 1519 N N . ILE A 1 186 ? -1.720 -9.260 -3.773 1.00 98.00 186 ILE A N 1
ATOM 1520 C CA . ILE A 1 186 ? -2.832 -8.402 -3.358 1.00 98.00 186 ILE A CA 1
ATOM 1521 C C . ILE A 1 186 ? -4.142 -8.896 -3.968 1.00 98.00 186 ILE A C 1
ATOM 1523 O O . ILE A 1 186 ? -5.117 -9.083 -3.248 1.00 98.00 186 ILE A O 1
ATOM 1527 N N . SER A 1 187 ? -4.183 -9.149 -5.274 1.00 98.00 187 SER A N 1
ATOM 1528 C CA . SER A 1 187 ? -5.391 -9.615 -5.950 1.00 98.00 187 SER A CA 1
ATOM 1529 C C . SER A 1 187 ? -5.874 -10.947 -5.387 1.00 98.00 187 SER A C 1
ATOM 1531 O O . SER A 1 187 ? -7.064 -11.080 -5.108 1.00 98.00 187 SER A O 1
ATOM 1533 N N . ASN A 1 188 ? -4.968 -11.899 -5.140 1.00 98.25 188 ASN A N 1
ATOM 1534 C CA . ASN A 1 188 ? -5.313 -13.166 -4.499 1.00 98.25 188 ASN A CA 1
ATOM 1535 C C . ASN A 1 188 ? -5.884 -12.943 -3.094 1.00 98.25 188 ASN A C 1
ATOM 1537 O O . ASN A 1 188 ? -6.910 -13.530 -2.762 1.00 98.25 188 ASN A O 1
ATOM 1541 N N . PHE A 1 189 ? -5.265 -12.088 -2.280 1.00 98.56 189 PHE A N 1
ATOM 1542 C CA . PHE A 1 189 ? -5.780 -11.730 -0.958 1.00 98.56 189 PHE A CA 1
ATOM 1543 C C . PHE A 1 189 ? -7.182 -11.104 -1.035 1.00 98.56 189 PHE A C 1
ATOM 1545 O O . PHE A 1 189 ? -8.096 -11.542 -0.338 1.00 98.56 189 PHE A O 1
ATOM 1552 N N . LEU A 1 190 ? -7.390 -10.148 -1.943 1.00 98.25 190 LEU A N 1
ATOM 1553 C CA . LEU A 1 190 ? -8.670 -9.461 -2.125 1.00 98.25 190 LEU A CA 1
ATOM 1554 C C . LEU A 1 190 ? -9.810 -10.404 -2.547 1.00 98.25 190 LEU A C 1
ATOM 1556 O O . LEU A 1 190 ? -10.974 -10.103 -2.279 1.00 98.25 190 LEU A O 1
ATOM 1560 N N . THR A 1 191 ? -9.509 -11.556 -3.164 1.00 97.75 191 THR A N 1
ATOM 1561 C CA . THR A 1 191 ? -10.527 -12.589 -3.443 1.00 97.75 191 THR A CA 1
ATOM 1562 C C . THR A 1 191 ? -11.035 -13.308 -2.190 1.00 97.75 191 THR A C 1
ATOM 1564 O O . THR A 1 191 ? -12.132 -13.860 -2.216 1.00 97.75 191 THR A O 1
ATOM 1567 N N . LYS A 1 192 ? -10.264 -13.293 -1.094 1.00 97.81 192 LYS A N 1
ATOM 1568 C CA . LYS A 1 192 ? -10.566 -14.016 0.152 1.00 97.81 192 LYS A CA 1
ATOM 1569 C C . LYS A 1 192 ? -11.380 -13.187 1.148 1.00 97.81 192 LYS A C 1
ATOM 1571 O O . LYS A 1 192 ? -11.910 -13.746 2.104 1.00 97.81 192 LYS A O 1
ATOM 1576 N N . ILE A 1 193 ? -11.462 -11.869 0.958 1.00 97.81 193 ILE A N 1
ATOM 1577 C CA . ILE A 1 193 ? -12.109 -10.950 1.903 1.00 97.81 193 ILE A CA 1
ATOM 1578 C C . ILE A 1 193 ? -13.426 -10.385 1.360 1.00 97.81 193 ILE A C 1
ATOM 1580 O O . ILE A 1 193 ? -13.631 -10.276 0.150 1.00 97.81 193 ILE A O 1
ATOM 1584 N N . GLY A 1 194 ? -14.320 -9.993 2.273 1.00 97.00 194 GLY A N 1
ATOM 1585 C CA . GLY A 1 194 ? -15.614 -9.388 1.945 1.00 97.00 194 GLY A CA 1
ATOM 1586 C C . GLY A 1 194 ? -15.482 -8.126 1.088 1.00 97.00 194 GLY A C 1
ATOM 1587 O O . GLY A 1 194 ? -14.501 -7.385 1.191 1.00 97.00 194 GLY A O 1
ATOM 1588 N N . LYS A 1 195 ? -16.460 -7.879 0.206 1.00 96.50 195 LYS A N 1
ATOM 1589 C CA . LYS A 1 195 ? -16.457 -6.709 -0.694 1.00 96.50 195 LYS A CA 1
ATOM 1590 C C . LYS A 1 195 ? -16.638 -5.385 0.049 1.00 96.50 195 LYS A C 1
ATOM 1592 O O . LYS A 1 195 ? -16.117 -4.371 -0.387 1.00 96.50 195 LYS A O 1
ATOM 1597 N N . ASP A 1 196 ? -17.297 -5.417 1.196 1.00 96.81 196 ASP A N 1
ATOM 1598 C CA . ASP A 1 196 ? -17.450 -4.318 2.151 1.00 96.81 196 ASP A CA 1
ATOM 1599 C C . ASP A 1 196 ? -16.139 -3.940 2.870 1.00 96.81 196 ASP A C 1
ATOM 1601 O O . ASP A 1 196 ? -16.007 -2.821 3.370 1.00 96.81 196 ASP A O 1
ATOM 1605 N N . ARG A 1 197 ? -15.150 -4.847 2.879 1.00 97.88 197 ARG A N 1
ATOM 1606 C CA . ARG A 1 197 ? -13.821 -4.637 3.474 1.00 97.88 197 ARG A CA 1
ATOM 1607 C C . ARG A 1 197 ? -12.757 -4.204 2.467 1.00 97.88 197 ARG A C 1
ATOM 1609 O O . ARG A 1 197 ? -11.607 -4.014 2.855 1.00 97.88 197 ARG A O 1
ATOM 1616 N N . GLN A 1 198 ? -13.103 -4.024 1.192 1.00 98.06 198 GLN A N 1
ATOM 1617 C CA . GLN A 1 198 ? -12.142 -3.650 0.152 1.00 98.06 198 GLN A CA 1
ATOM 1618 C C . GLN A 1 198 ? -12.644 -2.526 -0.755 1.00 98.06 198 GLN A C 1
ATOM 1620 O O . GLN A 1 198 ? -13.805 -2.487 -1.150 1.00 98.06 198 GLN A O 1
ATOM 1625 N N . HIS A 1 199 ? -11.727 -1.651 -1.154 1.00 98.25 199 HIS A N 1
ATOM 1626 C CA . HIS A 1 199 ? -11.954 -0.628 -2.165 1.00 98.25 199 HIS A CA 1
ATOM 1627 C C . HIS A 1 199 ? -10.731 -0.554 -3.077 1.00 98.25 199 HIS A C 1
ATOM 1629 O O . HIS A 1 199 ? -9.628 -0.318 -2.598 1.00 98.25 199 HIS A O 1
ATOM 1635 N N . SER A 1 200 ? -10.898 -0.801 -4.376 1.00 98.12 200 SER A N 1
ATOM 1636 C CA . SER A 1 200 ? -9.800 -0.726 -5.349 1.00 98.12 200 SER A CA 1
ATOM 1637 C C . SER A 1 200 ? -9.943 0.519 -6.210 1.00 98.12 200 SER A C 1
ATOM 1639 O O . SER A 1 200 ? -11.050 0.850 -6.626 1.00 98.12 200 SER A O 1
ATOM 1641 N N . ILE A 1 201 ? -8.821 1.172 -6.489 1.00 97.75 201 ILE A N 1
ATOM 1642 C CA . ILE A 1 201 ? -8.755 2.401 -7.271 1.00 97.75 201 ILE A CA 1
ATOM 1643 C C . ILE A 1 201 ? -7.450 2.439 -8.065 1.00 97.75 201 ILE A C 1
ATOM 1645 O O . ILE A 1 201 ? -6.373 2.167 -7.525 1.00 97.75 201 ILE A O 1
ATOM 1649 N N . SER A 1 202 ? -7.539 2.794 -9.346 1.00 97.44 202 SER A N 1
ATOM 1650 C CA . SER A 1 202 ? -6.352 3.062 -10.149 1.00 97.44 202 SER A CA 1
ATOM 1651 C C . SER A 1 202 ? -5.864 4.501 -9.943 1.00 97.44 202 SER A C 1
ATOM 1653 O O . SER A 1 202 ? -6.644 5.432 -9.733 1.00 97.44 202 SER A O 1
ATOM 1655 N N . TYR A 1 203 ? -4.553 4.708 -10.010 1.00 96.88 203 TYR A N 1
ATOM 1656 C CA . TYR A 1 203 ? -3.937 6.033 -10.032 1.00 96.88 203 TYR A CA 1
ATOM 1657 C C . TYR A 1 203 ? -4.457 6.866 -11.207 1.00 96.88 203 TYR A C 1
ATOM 1659 O O . TYR A 1 203 ? -4.621 8.076 -11.092 1.00 96.88 203 TYR A O 1
ATOM 1667 N N . GLU A 1 204 ? -4.712 6.204 -12.330 1.00 95.88 204 GLU A N 1
ATOM 1668 C CA . GLU A 1 204 ? -5.274 6.760 -13.548 1.00 95.88 204 GLU A CA 1
ATOM 1669 C C . GLU A 1 204 ? -6.658 7.366 -13.291 1.00 95.88 204 GLU A C 1
ATOM 1671 O O . GLU A 1 204 ? -6.823 8.568 -13.498 1.00 95.88 204 GLU A O 1
ATOM 1676 N N . ASP A 1 205 ? -7.591 6.586 -12.738 1.00 96.94 205 ASP A N 1
ATOM 1677 C CA . ASP A 1 205 ? -8.944 7.048 -12.401 1.00 96.94 205 ASP A CA 1
ATOM 1678 C C . ASP A 1 205 ? -8.896 8.157 -11.346 1.00 96.94 205 ASP A C 1
ATOM 1680 O O . ASP A 1 205 ? -9.617 9.152 -11.442 1.00 96.94 205 ASP A O 1
ATOM 1684 N N . PHE A 1 206 ? -8.002 8.029 -10.356 1.00 97.38 206 PHE A N 1
ATOM 1685 C CA . PHE A 1 206 ? -7.814 9.066 -9.344 1.00 97.38 206 PHE A CA 1
ATOM 1686 C C . PHE A 1 206 ? -7.310 10.380 -9.947 1.00 97.38 206 PHE A C 1
ATOM 1688 O O . PHE A 1 206 ? -7.681 11.449 -9.474 1.00 97.38 206 PHE A O 1
ATOM 1695 N N . CYS A 1 207 ? -6.461 10.333 -10.975 1.00 96.31 207 CYS A N 1
ATOM 1696 C CA . CYS A 1 207 ? -5.998 11.532 -11.666 1.00 96.31 207 CYS A CA 1
ATOM 1697 C C . CYS A 1 207 ? -7.041 12.111 -12.627 1.00 96.31 207 CYS A C 1
ATOM 1699 O O . CYS A 1 207 ? -7.099 13.329 -12.770 1.00 96.31 207 CYS A O 1
ATOM 1701 N N . GLU A 1 208 ? -7.831 11.268 -13.289 1.00 96.38 208 GLU A N 1
ATOM 1702 C CA . GLU A 1 208 ? -8.849 11.695 -14.255 1.00 96.38 208 GLU A CA 1
ATOM 1703 C C . GLU A 1 208 ? -10.090 12.279 -13.568 1.00 96.38 208 GLU A C 1
ATOM 1705 O O . GLU A 1 208 ? -10.612 13.310 -13.992 1.00 96.38 208 GLU A O 1
ATOM 1710 N N . ASN A 1 209 ? -10.526 11.674 -12.461 1.00 97.25 209 ASN A N 1
ATOM 1711 C CA . ASN A 1 209 ? -11.675 12.125 -11.682 1.00 97.25 209 ASN A CA 1
ATOM 1712 C C . ASN A 1 209 ? -11.365 12.197 -10.173 1.00 97.25 209 ASN A C 1
ATOM 1714 O O . ASN A 1 209 ? -11.991 11.490 -9.372 1.00 97.25 209 ASN A O 1
ATOM 1718 N N . PRO A 1 210 ? -10.455 13.092 -9.732 1.00 97.06 210 PRO A N 1
ATOM 1719 C CA . PRO A 1 210 ? -10.025 13.115 -8.337 1.00 97.06 210 PRO A CA 1
ATOM 1720 C C . PRO A 1 210 ? -11.168 13.333 -7.351 1.00 97.06 210 PRO A C 1
ATOM 1722 O O . PRO A 1 210 ? -11.208 12.711 -6.295 1.00 97.06 210 PRO A O 1
ATOM 1725 N N . LYS A 1 211 ? -12.131 14.196 -7.697 1.00 97.06 211 LYS A N 1
ATOM 1726 C CA . LYS A 1 211 ? -13.277 14.504 -6.832 1.00 97.06 211 LYS A CA 1
ATOM 1727 C C . LYS A 1 211 ? -14.193 13.292 -6.649 1.00 97.06 211 LYS A C 1
ATOM 1729 O O . LYS A 1 211 ? -14.593 13.002 -5.523 1.00 97.06 211 LYS A O 1
ATOM 1734 N N . GLY A 1 212 ? -14.544 12.611 -7.742 1.00 97.56 212 GLY A N 1
ATOM 1735 C CA . GLY A 1 212 ? -15.430 11.449 -7.693 1.00 97.56 212 GLY A CA 1
ATOM 1736 C C . GLY A 1 212 ? -14.791 10.283 -6.950 1.00 97.56 212 GLY A C 1
ATOM 1737 O O . GLY A 1 212 ? -15.413 9.709 -6.058 1.00 97.56 212 GLY A O 1
ATOM 1738 N N . GLU A 1 213 ? -13.529 9.988 -7.254 1.00 98.12 213 GLU A N 1
ATOM 1739 C CA . GLU A 1 213 ? -12.806 8.908 -6.591 1.00 98.12 213 GLU A CA 1
ATOM 1740 C C . GLU A 1 213 ? -12.532 9.200 -5.109 1.00 98.12 213 GLU A C 1
ATOM 1742 O O . GLU A 1 213 ? -12.736 8.333 -4.258 1.00 98.12 213 GLU A O 1
ATOM 1747 N N . LEU A 1 214 ? -12.173 10.441 -4.757 1.00 97.88 214 LEU A N 1
ATOM 1748 C CA . LEU A 1 214 ? -12.028 10.844 -3.357 1.00 97.88 214 LEU A CA 1
ATOM 1749 C C . LEU A 1 214 ? -13.339 10.674 -2.579 1.00 97.88 214 LEU A C 1
ATOM 1751 O O . LEU A 1 214 ? -13.319 10.172 -1.458 1.00 97.88 214 LEU A O 1
ATOM 1755 N N . SER A 1 215 ? -14.481 11.036 -3.172 1.00 97.81 215 SER A N 1
ATOM 1756 C CA . SER A 1 215 ? -15.790 10.846 -2.536 1.00 97.81 215 SER A CA 1
ATOM 1757 C C . SER A 1 215 ? -16.067 9.375 -2.214 1.00 97.81 215 SER A C 1
ATOM 1759 O O . SER A 1 215 ? -16.591 9.077 -1.140 1.00 97.81 215 SER A O 1
ATOM 1761 N N . LYS A 1 216 ? -15.704 8.450 -3.112 1.00 98.31 216 LYS A N 1
ATOM 1762 C CA . LYS A 1 216 ? -15.870 7.005 -2.889 1.00 98.31 216 LYS A CA 1
ATOM 1763 C C . LYS A 1 216 ? -14.966 6.499 -1.765 1.00 98.31 216 LYS A C 1
ATOM 1765 O O . LYS A 1 216 ? -15.422 5.727 -0.924 1.00 98.31 216 LYS A O 1
ATOM 1770 N N . ILE A 1 217 ? -13.715 6.968 -1.712 1.00 97.94 217 ILE A N 1
ATOM 1771 C CA . ILE A 1 217 ? -12.778 6.621 -0.634 1.00 97.94 217 ILE A CA 1
ATOM 1772 C C . ILE A 1 217 ? -13.311 7.115 0.713 1.00 97.94 217 ILE A C 1
ATOM 1774 O O . ILE A 1 217 ? -13.374 6.332 1.658 1.00 97.94 217 ILE A O 1
ATOM 1778 N N . LEU A 1 218 ? -13.730 8.383 0.804 1.00 97.94 218 LEU A N 1
ATOM 1779 C CA . LEU A 1 218 ? -14.266 8.969 2.038 1.00 97.94 218 LEU A CA 1
ATOM 1780 C C . LEU A 1 218 ? -15.517 8.227 2.529 1.00 97.94 218 LEU A C 1
ATOM 1782 O O . LEU A 1 218 ? -15.622 7.921 3.716 1.00 97.94 218 LEU A O 1
ATOM 1786 N N . GLN A 1 219 ? -16.410 7.842 1.613 1.00 97.75 219 GLN A N 1
ATOM 1787 C CA . GLN A 1 219 ? -17.560 6.993 1.929 1.00 97.75 219 GLN A CA 1
ATOM 1788 C C . GLN A 1 219 ? -17.128 5.615 2.455 1.00 97.75 219 GLN A C 1
ATOM 1790 O O . GLN A 1 219 ? -17.650 5.148 3.466 1.00 97.75 219 GLN A O 1
ATOM 1795 N N . PHE A 1 220 ? -16.156 4.968 1.807 1.00 97.88 220 PHE A N 1
ATOM 1796 C CA . PHE A 1 220 ? -15.653 3.653 2.209 1.00 97.88 220 PHE A CA 1
ATOM 1797 C C . PHE A 1 220 ? -15.041 3.658 3.621 1.00 97.88 220 PHE A C 1
ATOM 1799 O O . PHE A 1 220 ? -15.274 2.732 4.413 1.00 97.88 220 PHE A O 1
ATOM 1806 N N . VAL A 1 221 ? -14.302 4.720 3.961 1.00 95.75 221 VAL A N 1
ATOM 1807 C CA . VAL A 1 221 ? -13.703 4.908 5.292 1.00 95.75 221 VAL A CA 1
ATOM 1808 C C . VAL A 1 221 ? -14.653 5.554 6.308 1.00 95.75 221 VAL A C 1
ATOM 1810 O O . VAL A 1 221 ? -14.268 5.725 7.459 1.00 95.75 221 VAL A O 1
ATOM 1813 N N . ASN A 1 222 ? -15.897 5.855 5.914 1.00 95.12 222 ASN A N 1
ATOM 1814 C CA . ASN A 1 222 ? -16.940 6.463 6.747 1.00 95.12 222 ASN A CA 1
ATOM 1815 C C . ASN A 1 222 ? -16.556 7.839 7.333 1.00 95.12 222 ASN A C 1
ATOM 1817 O O . ASN A 1 222 ? -16.759 8.111 8.517 1.00 95.12 222 ASN A O 1
ATOM 1821 N N . VAL A 1 223 ? -15.993 8.714 6.497 1.00 95.62 223 VAL A N 1
ATOM 1822 C CA . VAL A 1 223 ? -15.613 10.089 6.857 1.00 95.62 223 VAL A CA 1
ATOM 1823 C C . VAL A 1 223 ? -16.432 11.075 6.029 1.00 95.62 223 VAL A C 1
ATOM 1825 O O . VAL A 1 223 ? -16.395 11.050 4.803 1.00 95.62 223 VAL A O 1
ATOM 1828 N N . ASN A 1 224 ? -17.154 11.974 6.702 1.00 94.62 224 ASN A N 1
ATOM 1829 C CA . ASN A 1 224 ? -18.035 12.954 6.050 1.00 94.62 224 ASN A CA 1
ATOM 1830 C C . ASN A 1 224 ? -17.358 14.312 5.817 1.00 94.62 224 ASN A C 1
ATOM 1832 O O . ASN A 1 224 ? -17.824 15.124 5.015 1.00 94.62 224 ASN A O 1
ATOM 1836 N N . GLN A 1 225 ? -16.283 14.593 6.554 1.00 95.88 225 GLN A N 1
ATOM 1837 C CA . GLN A 1 225 ? -15.516 15.821 6.405 1.00 95.88 225 GLN A CA 1
ATOM 1838 C C . GLN A 1 225 ? -14.829 15.841 5.037 1.00 95.88 225 GLN A C 1
ATOM 1840 O O . GLN A 1 225 ? -14.429 14.802 4.518 1.00 95.88 225 GLN A O 1
ATOM 1845 N N . GLN A 1 226 ? -14.681 17.030 4.457 1.00 94.94 226 GLN A N 1
ATOM 1846 C CA . GLN A 1 226 ? -14.019 17.212 3.167 1.00 94.94 226 GLN A CA 1
ATOM 1847 C C . GLN A 1 226 ? -12.499 17.333 3.340 1.00 94.94 226 GLN A C 1
ATOM 1849 O O . GLN A 1 226 ? -12.017 17.838 4.356 1.00 94.94 226 GLN A O 1
ATOM 1854 N N . CYS A 1 227 ? -11.748 16.909 2.324 1.00 96.75 227 CYS A N 1
ATOM 1855 C CA . CYS A 1 227 ? -10.327 17.233 2.199 1.00 96.75 227 CYS A CA 1
ATOM 1856 C C . CYS A 1 227 ? -10.160 18.691 1.744 1.00 96.75 227 CYS A C 1
ATOM 1858 O O . CYS A 1 227 ? -10.974 19.193 0.970 1.00 96.75 227 CYS A O 1
ATOM 1860 N N . THR A 1 228 ? -9.094 19.361 2.184 1.00 97.00 228 THR A N 1
ATOM 1861 C CA . THR A 1 228 ? -8.777 20.746 1.777 1.00 97.00 228 THR A CA 1
ATOM 1862 C C . THR A 1 228 ? -7.694 20.828 0.698 1.00 97.00 228 THR A C 1
ATOM 1864 O O . THR A 1 228 ? -7.327 21.923 0.274 1.00 97.00 228 THR A O 1
ATOM 1867 N N . PHE A 1 229 ? -7.191 19.682 0.229 1.00 96.94 229 PHE A N 1
ATOM 1868 C CA . PHE A 1 229 ? -6.244 19.606 -0.879 1.00 96.94 229 PHE A CA 1
ATOM 1869 C C . PHE A 1 229 ? -6.825 20.220 -2.163 1.00 96.94 229 PHE A C 1
ATOM 1871 O O . PHE A 1 229 ? -7.950 19.923 -2.564 1.00 96.94 229 PHE A O 1
ATOM 1878 N N . ASP A 1 230 ? -6.024 21.035 -2.847 1.00 96.38 230 ASP A N 1
ATOM 1879 C CA . ASP A 1 230 ? -6.375 21.603 -4.147 1.00 96.38 230 ASP A CA 1
ATOM 1880 C C . ASP A 1 230 ? -6.271 20.537 -5.249 1.00 96.38 230 ASP A C 1
ATOM 1882 O O . ASP A 1 230 ? -5.196 20.277 -5.797 1.00 96.38 230 ASP A O 1
ATOM 1886 N N . LEU A 1 231 ? -7.406 19.908 -5.565 1.00 94.75 231 LEU A N 1
ATOM 1887 C CA . LEU A 1 231 ? -7.492 18.809 -6.531 1.00 94.75 231 LEU A CA 1
ATOM 1888 C C . LEU A 1 231 ? -7.069 19.210 -7.953 1.00 94.75 231 LEU A C 1
ATOM 1890 O O . LEU A 1 231 ? -6.709 18.331 -8.731 1.00 94.75 231 LEU A O 1
ATOM 1894 N N . SER A 1 232 ? -7.048 20.505 -8.296 1.00 93.56 232 SER A N 1
ATOM 1895 C CA . SER A 1 232 ? -6.585 20.968 -9.615 1.00 93.56 232 SER A CA 1
ATOM 1896 C C . SER A 1 232 ? -5.086 20.736 -9.843 1.00 93.56 232 SER A C 1
ATOM 1898 O O . SER A 1 232 ? -4.623 20.699 -10.981 1.00 93.56 232 SER A O 1
ATOM 1900 N N . LYS A 1 233 ? -4.322 20.518 -8.763 1.00 94.06 233 LYS A N 1
ATOM 1901 C CA . LYS A 1 233 ? -2.888 20.198 -8.808 1.00 94.06 233 LYS A CA 1
ATOM 1902 C C . LYS A 1 233 ? -2.604 18.733 -9.131 1.00 94.06 233 LYS A C 1
ATOM 1904 O O . LYS A 1 233 ? -1.441 18.358 -9.288 1.00 94.06 233 LYS A O 1
ATOM 1909 N N . ILE A 1 234 ? -3.632 17.890 -9.196 1.00 93.69 234 ILE A N 1
ATOM 1910 C CA . ILE A 1 234 ? -3.473 16.472 -9.501 1.00 93.69 234 ILE A CA 1
ATOM 1911 C C . ILE A 1 234 ? -3.230 16.318 -10.999 1.00 93.69 234 ILE A C 1
ATOM 1913 O O . ILE A 1 234 ? -4.097 16.592 -11.820 1.00 93.69 234 ILE A O 1
ATOM 1917 N N . VAL A 1 235 ? -2.028 15.860 -11.348 1.00 88.38 235 VAL A N 1
ATOM 1918 C CA . VAL A 1 235 ? -1.624 15.631 -12.737 1.00 88.38 235 VAL A CA 1
ATOM 1919 C C . VAL A 1 235 ? -0.998 14.249 -12.869 1.00 88.38 235 VAL A C 1
ATOM 1921 O O . VAL A 1 235 ? -0.104 13.869 -12.104 1.00 88.38 235 VAL A O 1
ATOM 1924 N N . SER A 1 236 ? -1.447 13.496 -13.874 1.00 88.50 236 SER A N 1
ATOM 1925 C CA . SER A 1 236 ? -0.909 12.169 -14.155 1.00 88.50 236 SER A CA 1
ATOM 1926 C C . SER A 1 236 ? 0.545 12.233 -14.623 1.00 88.50 236 SER A C 1
ATOM 1928 O O . SER A 1 236 ? 0.925 12.969 -15.537 1.00 88.50 236 SER A O 1
ATOM 1930 N N . THR A 1 237 ? 1.375 11.377 -14.032 1.00 83.69 237 THR A N 1
ATOM 1931 C CA . THR A 1 237 ? 2.790 11.225 -14.396 1.00 83.69 237 THR A CA 1
ATOM 1932 C C . THR A 1 237 ? 3.048 10.045 -15.339 1.00 83.69 237 THR A C 1
ATOM 1934 O O . THR A 1 237 ? 4.202 9.678 -15.555 1.00 83.69 237 THR A O 1
ATOM 1937 N N . ASN A 1 238 ? 1.995 9.434 -15.901 1.00 81.00 238 ASN A N 1
ATOM 1938 C CA . ASN A 1 238 ? 2.102 8.266 -16.788 1.00 81.00 238 ASN A CA 1
ATOM 1939 C C . ASN A 1 238 ? 2.722 8.561 -18.160 1.00 81.00 238 ASN A C 1
ATOM 1941 O O . ASN A 1 238 ? 3.210 7.645 -18.805 1.00 81.00 238 ASN A O 1
ATOM 1945 N N . HIS A 1 239 ? 2.798 9.819 -18.595 1.00 71.19 239 HIS A N 1
ATOM 1946 C CA . HIS A 1 239 ? 3.396 10.192 -19.888 1.00 71.19 239 HIS A CA 1
ATOM 1947 C C . HIS A 1 239 ? 4.873 9.763 -20.049 1.00 71.19 239 HIS A C 1
ATOM 1949 O O . HIS A 1 239 ? 5.397 9.715 -21.159 1.00 71.19 239 HIS A O 1
ATOM 1955 N N . LYS A 1 240 ? 5.558 9.423 -18.949 1.00 67.94 240 LYS A N 1
ATOM 1956 C CA . LYS A 1 240 ? 6.990 9.083 -18.920 1.00 67.94 240 LYS A CA 1
ATOM 1957 C C . LYS A 1 240 ? 7.346 7.717 -19.523 1.00 67.94 240 LYS A C 1
ATOM 1959 O O . LYS A 1 240 ? 8.530 7.433 -19.672 1.00 67.94 240 LYS A O 1
ATOM 1964 N N . VAL A 1 241 ? 6.364 6.881 -19.869 1.00 73.31 241 VAL A N 1
ATOM 1965 C CA . VAL A 1 241 ? 6.590 5.555 -20.486 1.00 73.31 241 VAL A CA 1
ATOM 1966 C C . VAL A 1 241 ? 6.367 5.506 -21.996 1.00 73.31 241 VAL A C 1
ATOM 1968 O O . VAL A 1 241 ? 6.605 4.466 -22.606 1.00 73.31 241 VAL A O 1
ATOM 1971 N N . ASN A 1 242 ? 5.996 6.623 -22.624 1.00 70.75 242 ASN A N 1
ATOM 1972 C CA . ASN A 1 242 ? 5.678 6.658 -24.056 1.00 70.75 242 ASN A CA 1
ATOM 1973 C C . ASN A 1 242 ? 6.879 6.340 -24.972 1.00 70.75 242 ASN A C 1
ATOM 1975 O O . ASN A 1 242 ? 6.671 5.944 -26.112 1.00 70.75 242 ASN A O 1
ATOM 1979 N N . ASN A 1 243 ? 8.113 6.443 -24.464 1.00 72.81 243 ASN A N 1
ATOM 1980 C CA . ASN A 1 243 ? 9.349 6.278 -25.240 1.00 72.81 243 ASN A CA 1
ATOM 1981 C C . ASN A 1 243 ? 10.173 5.039 -24.832 1.00 72.81 243 ASN A C 1
ATOM 1983 O O . ASN A 1 243 ? 11.398 5.048 -24.945 1.00 72.81 243 ASN A O 1
ATOM 1987 N N . LEU A 1 244 ? 9.544 3.988 -24.295 1.00 82.44 244 LEU A N 1
ATOM 1988 C CA . LEU A 1 244 ? 10.258 2.735 -24.019 1.00 82.44 244 LEU A CA 1
ATOM 1989 C C . LEU A 1 244 ? 10.667 2.045 -25.328 1.00 82.44 244 LEU A C 1
ATOM 1991 O O . LEU A 1 244 ? 9.867 1.952 -26.257 1.00 82.44 244 LEU A O 1
ATOM 1995 N N . ASN A 1 245 ? 11.898 1.525 -25.368 1.00 89.69 245 ASN A N 1
ATOM 1996 C CA . ASN A 1 245 ? 12.367 0.680 -26.464 1.00 89.69 245 ASN A CA 1
ATOM 1997 C C . ASN A 1 245 ? 11.380 -0.500 -26.674 1.00 89.69 245 ASN A C 1
ATOM 1999 O O . ASN A 1 245 ? 10.963 -1.100 -25.675 1.00 89.69 245 ASN A O 1
ATOM 2003 N N . PRO A 1 246 ? 11.001 -0.837 -27.925 1.00 91.75 246 PRO A N 1
ATOM 2004 C CA . PRO A 1 246 ? 10.046 -1.908 -28.214 1.00 91.75 246 PRO A CA 1
ATOM 2005 C C . PRO A 1 246 ? 10.398 -3.272 -27.604 1.00 91.75 246 PRO A C 1
ATOM 2007 O O . PRO A 1 246 ? 9.514 -3.922 -27.048 1.00 91.75 246 PRO A O 1
ATOM 2010 N N . ASP A 1 247 ? 11.669 -3.675 -27.628 1.00 93.88 247 ASP A N 1
ATOM 2011 C CA . ASP A 1 247 ? 12.124 -4.965 -27.095 1.00 93.88 247 ASP A CA 1
ATOM 2012 C C . ASP A 1 247 ? 12.033 -4.992 -25.566 1.00 93.88 247 ASP A C 1
ATOM 2014 O O . ASP A 1 247 ? 11.529 -5.949 -24.969 1.00 93.88 247 ASP A O 1
ATOM 2018 N N . ILE A 1 248 ? 12.424 -3.886 -24.920 1.00 93.75 248 ILE A N 1
ATOM 2019 C CA . ILE A 1 248 ? 12.256 -3.705 -23.471 1.00 93.75 248 ILE A CA 1
ATOM 2020 C C . ILE A 1 248 ? 10.770 -3.760 -23.112 1.00 93.75 248 ILE A C 1
ATOM 2022 O O . ILE A 1 248 ? 10.386 -4.430 -22.152 1.00 93.75 248 ILE A O 1
ATOM 2026 N N . LYS A 1 249 ? 9.914 -3.081 -23.884 1.00 92.94 249 LYS A N 1
ATOM 2027 C CA . LYS A 1 249 ? 8.466 -3.074 -23.661 1.00 92.94 249 LYS A CA 1
ATOM 2028 C C . LYS A 1 249 ? 7.874 -4.476 -23.809 1.00 92.94 249 LYS A C 1
ATOM 2030 O O . LYS A 1 249 ? 7.075 -4.868 -22.962 1.00 92.94 249 LYS A O 1
ATOM 2035 N N . LEU A 1 250 ? 8.286 -5.241 -24.821 1.00 94.81 250 LEU A N 1
ATOM 2036 C CA . LEU A 1 250 ? 7.842 -6.620 -25.025 1.00 94.81 250 LEU A CA 1
ATOM 2037 C C . LEU A 1 250 ? 8.232 -7.516 -23.842 1.00 94.81 250 LEU A C 1
ATOM 2039 O O . LEU A 1 250 ? 7.393 -8.255 -23.326 1.00 94.81 250 LEU A O 1
ATOM 2043 N N . LYS A 1 251 ? 9.474 -7.406 -23.357 1.00 96.56 251 LYS A N 1
ATOM 2044 C CA . LYS A 1 251 ? 9.952 -8.179 -22.201 1.00 96.56 251 LYS A CA 1
ATOM 2045 C C . LYS A 1 251 ? 9.229 -7.795 -20.907 1.00 96.56 251 LYS A C 1
ATOM 2047 O O . LYS A 1 251 ? 8.786 -8.677 -20.174 1.00 96.56 251 LYS A O 1
ATOM 2052 N N . LEU A 1 252 ? 9.030 -6.498 -20.659 1.00 96.12 252 LEU A N 1
ATOM 2053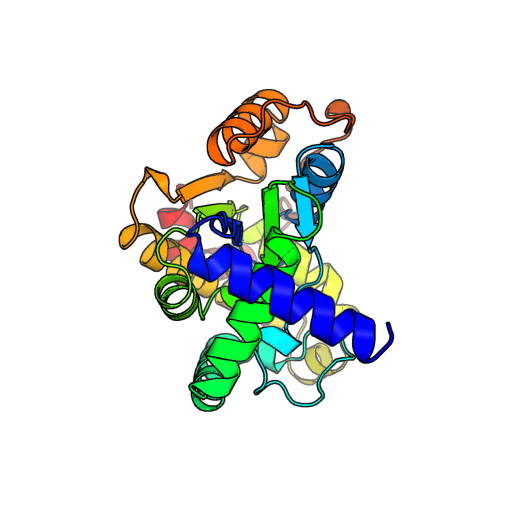 C CA . LEU A 1 252 ? 8.224 -5.998 -19.538 1.00 96.12 252 LEU A CA 1
ATOM 2054 C C . LEU A 1 252 ? 6.782 -6.515 -19.591 1.00 96.12 252 LEU A C 1
ATOM 2056 O O . LEU A 1 252 ? 6.243 -6.932 -18.566 1.00 96.12 252 LEU A O 1
ATOM 2060 N N . ASN A 1 253 ? 6.179 -6.521 -20.782 1.00 95.38 253 ASN A N 1
ATOM 2061 C CA . ASN A 1 253 ? 4.844 -7.067 -20.988 1.00 95.38 253 ASN A CA 1
ATOM 2062 C C . ASN A 1 253 ? 4.795 -8.563 -20.658 1.00 95.38 253 ASN A C 1
ATOM 2064 O O . ASN A 1 253 ? 3.896 -9.001 -19.950 1.00 95.38 253 ASN A O 1
ATOM 2068 N N . GLY A 1 254 ? 5.791 -9.337 -21.101 1.00 97.31 254 GLY A N 1
ATOM 2069 C CA . GLY A 1 254 ? 5.914 -10.755 -20.756 1.00 97.31 254 GLY A CA 1
ATOM 2070 C C . GLY A 1 254 ? 5.923 -10.991 -19.242 1.00 97.31 254 GLY A C 1
ATOM 2071 O O . GLY A 1 254 ? 5.147 -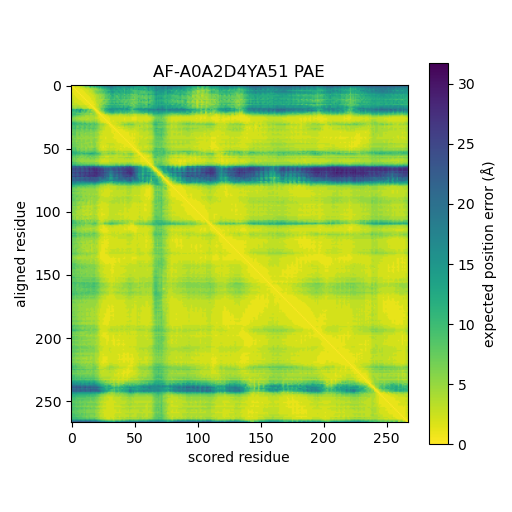11.808 -18.750 1.00 97.31 254 GLY A O 1
ATOM 2072 N N . ILE A 1 255 ? 6.727 -10.214 -18.505 1.00 97.69 255 ILE A N 1
ATOM 2073 C CA . ILE A 1 255 ? 6.852 -10.303 -17.038 1.00 97.69 255 ILE A CA 1
ATOM 2074 C C . ILE A 1 255 ? 5.538 -9.945 -16.325 1.00 97.69 255 ILE A C 1
ATOM 2076 O O . ILE A 1 255 ? 5.138 -10.633 -15.390 1.00 97.69 255 ILE A O 1
ATOM 2080 N N . MET A 1 256 ? 4.868 -8.867 -16.747 1.00 97.19 256 MET A N 1
ATOM 2081 C CA . MET A 1 256 ? 3.716 -8.296 -16.030 1.00 97.19 256 MET A CA 1
ATOM 2082 C C . MET A 1 256 ? 2.354 -8.665 -16.629 1.00 97.19 256 MET A C 1
ATOM 2084 O O . MET A 1 256 ? 1.328 -8.200 -16.143 1.00 97.19 256 MET A O 1
ATOM 2088 N N . SER A 1 257 ? 2.308 -9.488 -17.676 1.00 96.94 257 SER A N 1
ATOM 2089 C CA . SER A 1 257 ? 1.073 -9.822 -18.403 1.00 96.94 257 SER A CA 1
ATOM 2090 C C . SER A 1 257 ? -0.065 -10.262 -17.478 1.00 96.94 257 SER A C 1
ATOM 2092 O O . SER A 1 257 ? -1.203 -9.805 -17.615 1.00 96.94 257 SER A O 1
ATOM 2094 N N . LYS A 1 258 ? 0.251 -11.099 -16.484 1.00 97.50 258 LYS A N 1
ATOM 2095 C CA . LYS A 1 258 ? -0.718 -11.604 -15.510 1.00 97.50 258 LYS A CA 1
ATOM 2096 C C . LYS A 1 258 ? -1.264 -10.490 -14.617 1.00 97.50 258 LYS A C 1
ATOM 2098 O O . LYS A 1 258 ? -2.480 -10.368 -14.493 1.00 97.50 258 LYS A O 1
ATOM 2103 N N . SER A 1 259 ? -0.397 -9.678 -14.009 1.00 97.38 259 SER A N 1
ATOM 2104 C CA . SER A 1 259 ? -0.827 -8.582 -13.132 1.00 97.38 259 SER A CA 1
ATOM 2105 C C . SER A 1 259 ? -1.606 -7.511 -13.891 1.00 97.38 259 SER A C 1
ATOM 2107 O O . SER A 1 259 ? -2.655 -7.073 -13.424 1.00 97.38 259 SER A O 1
ATOM 2109 N N . LEU A 1 260 ? -1.152 -7.143 -15.090 1.00 96.81 260 LEU A N 1
ATOM 2110 C CA . LEU A 1 260 ? -1.831 -6.179 -15.953 1.00 96.81 260 LEU A CA 1
ATOM 2111 C C . LEU A 1 260 ? -3.239 -6.656 -16.325 1.00 96.81 260 LEU A C 1
ATOM 2113 O O . LEU A 1 260 ? -4.190 -5.892 -16.179 1.00 96.81 260 LEU A O 1
ATOM 2117 N N . THR A 1 261 ? -3.386 -7.928 -16.707 1.00 96.88 261 THR A N 1
ATOM 2118 C CA . THR A 1 261 ? -4.693 -8.526 -17.029 1.00 96.88 261 THR A CA 1
ATOM 2119 C C . THR A 1 261 ? -5.633 -8.511 -15.825 1.00 96.88 261 THR A C 1
ATOM 2121 O O . THR A 1 261 ? -6.788 -8.113 -15.950 1.00 96.88 261 THR A O 1
ATOM 2124 N N . VAL A 1 262 ? -5.143 -8.904 -14.643 1.00 96.81 262 VAL A N 1
ATOM 2125 C CA . VAL A 1 262 ? -5.946 -8.927 -13.406 1.00 96.81 262 VAL A CA 1
ATOM 2126 C C . VAL A 1 262 ? -6.440 -7.530 -13.015 1.00 96.81 262 VAL A C 1
ATOM 2128 O O . VAL A 1 262 ? -7.536 -7.396 -12.477 1.00 96.81 262 VAL A O 1
ATOM 2131 N N . LEU A 1 263 ? -5.662 -6.489 -13.315 1.00 96.44 263 LEU A N 1
ATOM 2132 C CA . LEU A 1 263 ? -6.033 -5.091 -13.079 1.00 96.44 263 LEU A CA 1
ATOM 2133 C C . LEU A 1 263 ? -6.858 -4.465 -14.217 1.00 96.44 263 LEU A C 1
ATOM 2135 O O . LEU A 1 263 ? -7.221 -3.295 -14.124 1.00 96.44 263 LEU A O 1
ATOM 2139 N N . GLY A 1 264 ? -7.146 -5.213 -15.288 1.00 95.62 264 GLY A N 1
ATOM 2140 C CA . GLY A 1 264 ? -7.923 -4.734 -16.433 1.00 95.62 264 GLY A CA 1
ATOM 2141 C C . GLY A 1 264 ? -7.149 -3.857 -17.424 1.00 95.62 264 GLY A C 1
ATOM 2142 O O . GLY A 1 264 ? -7.766 -3.198 -18.262 1.00 95.62 264 GLY A O 1
ATOM 2143 N N . TYR A 1 265 ? -5.813 -3.836 -17.370 1.00 93.38 265 TYR A N 1
ATOM 2144 C CA . TYR A 1 265 ? -5.004 -3.158 -18.384 1.00 93.38 265 TYR A CA 1
ATOM 2145 C C . TYR A 1 265 ? -4.970 -3.962 -19.687 1.00 93.38 265 TYR A C 1
ATOM 2147 O O . TYR A 1 265 ? -4.822 -5.183 -19.683 1.00 93.38 265 TYR A O 1
ATOM 2155 N N . LYS A 1 266 ? -5.058 -3.253 -20.816 1.00 83.50 266 LYS A N 1
ATOM 2156 C CA . LYS A 1 266 ? -4.848 -3.834 -22.148 1.00 83.50 266 LYS A CA 1
ATOM 2157 C C . LYS A 1 266 ? -3.347 -4.053 -22.377 1.00 83.50 266 LYS A C 1
ATOM 2159 O O . LYS A 1 266 ? -2.561 -3.150 -22.084 1.00 83.50 266 LYS A O 1
ATOM 2164 N N . LEU A 1 267 ? -2.988 -5.241 -22.867 1.00 73.69 267 LEU A N 1
ATOM 2165 C CA . LEU A 1 267 ? -1.619 -5.635 -23.228 1.00 73.69 267 LEU A CA 1
ATOM 2166 C C . LEU A 1 267 ? -1.256 -5.155 -24.637 1.00 73.69 267 LEU A C 1
ATOM 2168 O O . LEU A 1 267 ? -2.157 -5.183 -25.507 1.00 73.69 267 LEU A O 1
#

Secondary structure (DSSP, 8-state):
--HHHHHHHHHHHHHHHHTT--PPPEEEE--TTSSHHHHHHHHHT-TTEEEE-S--HHHH-TTSTTTTS-S--HHHHHSHHHHHHHHHHH--HHHHHHHHHHHHHHHTTSSSEEEEE-GGGGGGHHHHHHH-TT-EEEEEE--HHHHHHHHHHHHTTT-HHHHHH--HHHHHHHHHHHHHHHHHHHHHHHHHS-GGGEEEEEHHHHHHSHHHHHHHHHHHTT--SPP-S-GGG----GGGGTT--HHHHHHHHHHHHHHHHHTT---

Nearest PDB structures (foldseek):
  4gbm-assembly1_A  TM=6.619E-01  e=2.482E-08  Moorena producens
  4gox-assembly1_A  TM=5.658E-01  e=2.016E-08  Picosynechococcus sp. PCC 7002
  2zq5-assembly1_A  TM=5.780E-01  e=9.423E-07  Mycobacterium tuberculosis
  3crr-assembly1_A  TM=4.684E-01  e=7.280E-04  Pseudomonas aeruginosa
  4q19-assembly1_B  TM=4.706E-01  e=6.452E-03  Homo sapiens

Foldseek 3Di:
DDPVVVVVLLVVLVVCVVVVNQDFEEEEEAAPPQCVVVVCVQCVLFPQEDEDAPQPCVLQQVVDPPPDDDDDDPCCLPVLLVSNVVSVVVCDVVSLVVSLSVQSSQRPPPNHHYYYYHNSCLNVLVVVCVSGVLYAYEYEGEPLLSQLVVCLVPPVVPDVNNVVPDDSLVSSVSSLLSNQVSLVSVLVSVVVHDPLRYHYDYLVCCLVCVPVVVVVVCVSSVHPTHRPDDSVPRDDPSVVSPPDDPVSVVSSCVSRVNSCVSVVHDD

Solvent-accessible surface area (backbone atoms only — not comparable to full-atom values): 14989 Å² total; per-residue (Å²): 134,54,74,68,57,53,50,52,51,52,53,53,41,54,51,34,54,79,65,73,66,66,75,61,55,30,35,43,39,46,56,76,70,25,51,61,66,61,54,47,60,36,50,59,46,14,84,54,42,42,68,45,76,60,50,54,43,65,78,61,32,66,55,51,85,68,72,90,68,82,76,91,50,71,56,63,59,75,34,41,68,57,42,36,53,52,11,55,72,66,52,41,75,66,47,50,51,52,52,49,50,56,52,50,43,60,36,70,65,74,88,30,51,35,34,40,38,30,57,59,45,57,78,38,48,77,60,52,37,72,77,38,80,73,36,32,37,38,38,42,36,49,64,61,68,44,25,15,51,56,43,33,74,63,44,47,88,72,35,66,70,47,56,78,74,32,55,74,67,56,43,29,51,44,39,30,46,42,46,21,55,47,46,47,44,46,53,56,52,58,71,76,49,61,72,91,35,50,47,78,46,45,41,63,55,40,42,76,39,43,70,64,47,48,52,52,53,31,57,74,70,71,45,89,67,65,57,72,52,70,68,88,75,55,70,77,74,61,74,78,49,80,79,59,56,68,68,60,47,53,52,50,44,66,60,25,45,67,33,37,50,77,72,68,48,87,131

Radius of gyration: 19.18 Å; Cα contacts (8 Å, |Δi|>4): 345; chains: 1; bounding box: 45×38×61 Å

Mean predicted aligned error: 5.35 Å

Sequence (267 aa):
MTVLEKIKIIVKTLKARATNKIEAPIFIIGTGRCGSDLMVDVLETNPGIQIDKNEQYDWFLPALFGGKERSPMLSDLINYRLTAKESLKQWTAYYRFKLKLIIENKINANNKVFILKSPAITFLLDEIDKMFPDAKYIHLYRNGFSVSKSWCTKEYPRVKAYQDAFSEEDFLFKCAEYYNDSIIEISNFLTKIGKDRQHSISYEDFCENPKGELSKILQFVNVNQQCTFDLSKIVSTNHKVNNLNPDIKLKLNGIMSKSLTVLGYKL